Protein AF-A0A8J6Q2R4-F1 (afdb_monomer)

pLDDT: mean 83.33, std 14.35, range [36.91, 96.88]

Sequence (183 aa):
MDKKHTEKNSAPSVNLRLSQELKDTIQTEAAKKNLTVSKYLRELLENIYSGDYCKKEVVGEKVETFLFSQDFMQLIVWMYAKKADKKKTESKDELNRYISTLKKVEGYMPDNLVREFDKILQDIIKVRNDENKYLPPSYTFIDAYSEKEKFNFDLLQDFLLNDDALSRYVFLKTYKPKLSTLK

Foldseek 3Di:
DDDPDDPPPPDDDDDDDDDPVVVVVLVVVCVVVVHDSVVSVVVVVVCVVVVLVVLLVVLLVVLVCLCPPPLNVVLVVVVVVCLVPFFDPDDLVNLVSNLVSLVCCVSHDDPVLNLLSVLVNVQSVVLSPDPDPPDGDGGCLPPPPDPSSHRDPVVVCCCVVDPVNSSVVSVCVSPVVPPVPPD

Secondary structure (DSSP, 8-state):
----------PPP------HHHHHHHHHHHHHTT--HHHHHHHHHHHHHTTHHHHHHHHHHHHHHHHTSHHHHHHHHHHHHHHH--B----HHHHHHHHHHHHHGGGTS-HHHHHHHHHHHHHHHHHHH---SSS--B--TTT-SSTTTS--HHHHHHHHS-HHHHHHHHHHHHHGGGSSS--

Nearest PDB structures (foldseek):
  8xvl-assembly1_R  TM=4.710E-01  e=3.454E+00  Acetivibrio thermocellus ATCC 27405
  8iyj-assembly1_A5  TM=1.669E-01  e=2.647E+00  Mus musculus
  5iiq-assembly1_A  TM=2.253E-01  e=5.576E+00  Saccharomyces cerevisiae

Mean predicted aligned error: 11.73 Å

Radius of gyration: 25.03 Å; Cα contacts (8 Å, |Δi|>4): 109; chains: 1; bounding box: 68×39×74 Å

InterPro domains:
  IPR010985 Ribbon-helix-helix [SSF47598] (10-52)

Structure (mmCIF, N/CA/C/O backbone):
data_AF-A0A8J6Q2R4-F1
#
_entry.id   AF-A0A8J6Q2R4-F1
#
loop_
_atom_site.group_PDB
_atom_site.id
_atom_site.type_symbol
_atom_site.label_atom_id
_atom_site.label_alt_id
_atom_site.label_comp_id
_atom_site.la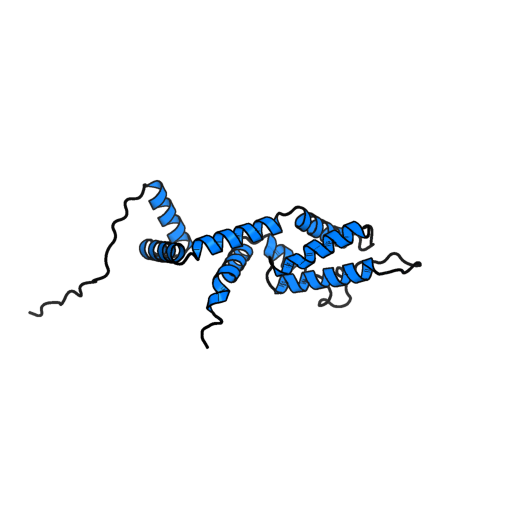bel_asym_id
_atom_site.label_entity_id
_atom_site.label_seq_id
_atom_site.pdbx_PDB_ins_code
_atom_site.Cartn_x
_atom_site.Cartn_y
_atom_site.Cartn_z
_atom_site.occupancy
_atom_site.B_iso_or_equiv
_atom_site.auth_seq_id
_atom_site.auth_comp_id
_atom_site.auth_asym_id
_atom_site.auth_atom_id
_atom_site.pdbx_PDB_model_num
ATOM 1 N N . MET A 1 1 ? -42.405 -27.988 49.320 1.00 37.47 1 MET A N 1
ATOM 2 C CA . MET A 1 1 ? -42.451 -26.678 48.635 1.00 37.47 1 MET A CA 1
ATOM 3 C C . MET A 1 1 ? -41.035 -26.139 48.612 1.00 37.47 1 MET A C 1
ATOM 5 O O . MET A 1 1 ? -40.601 -25.540 49.589 1.00 37.47 1 MET A O 1
ATOM 9 N N . ASP A 1 2 ? -40.297 -26.442 47.547 1.00 39.56 2 ASP A N 1
ATOM 10 C CA . ASP A 1 2 ? -38.896 -26.046 47.421 1.00 39.56 2 ASP A CA 1
ATOM 11 C C . ASP A 1 2 ? -38.793 -24.566 47.064 1.00 39.56 2 ASP A C 1
ATOM 13 O O . ASP A 1 2 ? -39.321 -24.098 46.051 1.00 39.56 2 ASP A O 1
ATOM 17 N N . LYS A 1 3 ? -38.120 -23.812 47.935 1.00 45.38 3 LYS A N 1
ATOM 18 C CA . LYS A 1 3 ? -37.753 -22.422 47.681 1.00 45.38 3 LYS A CA 1
ATOM 19 C C . LYS A 1 3 ? -36.702 -22.417 46.573 1.00 45.38 3 LYS A C 1
ATOM 21 O O . LYS A 1 3 ? -35.549 -22.764 46.812 1.00 45.38 3 LYS A O 1
ATOM 26 N N . LYS A 1 4 ? -37.102 -22.010 45.364 1.00 48.44 4 LYS A N 1
ATOM 27 C CA . LYS A 1 4 ? -36.175 -21.642 44.285 1.00 48.44 4 LYS A CA 1
ATOM 28 C C . LYS A 1 4 ? -35.186 -20.608 44.828 1.00 48.44 4 LYS A C 1
ATOM 30 O O . LYS A 1 4 ? -35.570 -19.476 45.119 1.00 48.44 4 LYS A O 1
ATOM 35 N N . HIS A 1 5 ? -33.926 -21.004 44.969 1.00 43.94 5 HIS A N 1
ATOM 36 C CA . HIS A 1 5 ? -32.822 -20.076 45.150 1.00 43.94 5 HIS A CA 1
ATOM 37 C C . HIS A 1 5 ? -32.676 -19.263 43.863 1.00 43.94 5 HIS A C 1
ATOM 39 O O . HIS A 1 5 ? -32.216 -19.765 42.842 1.00 43.94 5 HIS A O 1
ATOM 45 N N . THR A 1 6 ? -33.114 -18.009 43.896 1.00 49.22 6 THR A N 1
ATOM 46 C CA . THR A 1 6 ? -32.811 -17.038 42.848 1.00 49.22 6 THR A CA 1
ATOM 47 C C . THR A 1 6 ? -31.341 -16.660 43.002 1.00 49.22 6 THR A C 1
ATOM 49 O O . THR A 1 6 ? -30.976 -15.974 43.960 1.00 49.22 6 THR A O 1
ATOM 52 N N . GLU A 1 7 ? -30.484 -17.149 42.108 1.00 47.75 7 GLU A N 1
ATOM 53 C CA . GLU A 1 7 ? -29.089 -16.719 42.032 1.00 47.75 7 GLU A CA 1
ATOM 54 C C . GLU A 1 7 ? -29.048 -15.194 41.877 1.00 47.75 7 GLU A C 1
ATOM 56 O O . GLU A 1 7 ? -29.530 -14.620 40.897 1.00 47.75 7 GLU A O 1
ATOM 61 N N . LYS A 1 8 ? -28.513 -14.509 42.891 1.00 48.53 8 LYS A N 1
ATOM 62 C CA . LYS A 1 8 ? -28.231 -13.079 42.810 1.00 48.53 8 LYS A CA 1
ATOM 63 C C . LYS A 1 8 ? -27.096 -12.902 41.806 1.00 48.53 8 LYS A C 1
ATOM 65 O O . LYS A 1 8 ? -25.941 -13.120 42.152 1.00 48.53 8 LYS A O 1
ATOM 70 N N . ASN A 1 9 ? -27.421 -12.467 40.590 1.00 54.38 9 ASN A N 1
ATOM 71 C CA . ASN A 1 9 ? -26.454 -11.853 39.683 1.00 54.38 9 ASN A CA 1
ATOM 72 C C . ASN A 1 9 ? -25.835 -10.640 40.405 1.00 54.38 9 ASN A C 1
ATOM 74 O O . ASN A 1 9 ? -26.401 -9.551 40.394 1.00 54.38 9 ASN A O 1
ATOM 78 N N . SER A 1 10 ? -24.707 -10.837 41.097 1.00 59.69 10 SER A N 1
ATOM 79 C CA . SER A 1 10 ? -24.054 -9.822 41.938 1.00 59.69 10 SER A CA 1
ATOM 80 C C . SER A 1 10 ? -23.130 -8.891 41.144 1.00 59.69 10 SER A C 1
ATOM 82 O O . SER A 1 10 ? -22.229 -8.273 41.714 1.00 59.69 10 SER A O 1
ATOM 84 N N . ALA A 1 11 ? -23.308 -8.815 39.825 1.00 65.94 11 ALA A N 1
ATOM 85 C CA . ALA A 1 11 ? -22.540 -7.904 38.996 1.00 65.94 11 ALA A CA 1
ATOM 86 C C . ALA A 1 11 ? -23.009 -6.460 39.266 1.00 65.94 11 ALA A C 1
ATOM 88 O O . ALA A 1 11 ? -24.214 -6.197 39.203 1.00 65.94 11 ALA A O 1
ATOM 89 N N . PRO A 1 12 ? -22.097 -5.517 39.561 1.00 75.69 12 PRO A N 1
ATOM 90 C CA . PRO A 1 12 ? -22.465 -4.123 39.766 1.00 75.69 12 PRO A CA 1
ATOM 91 C C . PRO A 1 12 ? -23.089 -3.553 38.486 1.00 75.69 12 PRO A C 1
ATOM 93 O O . PRO A 1 12 ? -22.495 -3.596 37.408 1.00 75.69 12 PRO A O 1
ATOM 96 N N . SER A 1 13 ? -24.311 -3.033 38.599 1.00 78.00 13 SER A N 1
ATOM 97 C CA . SER A 1 13 ? -25.021 -2.385 37.495 1.00 78.00 13 SER A CA 1
ATOM 98 C C . SER A 1 13 ? -24.742 -0.886 37.488 1.00 78.00 13 SER A C 1
ATOM 100 O O . SER A 1 13 ? -24.902 -0.226 38.516 1.00 78.00 13 SER A O 1
ATOM 102 N N . VAL A 1 14 ? -24.403 -0.334 36.324 1.00 78.31 14 VAL A N 1
ATOM 103 C CA . VAL A 1 14 ? -24.208 1.109 36.131 1.00 78.31 14 VAL A CA 1
ATOM 104 C C . VAL A 1 14 ? -25.344 1.656 35.273 1.00 78.31 14 VAL A C 1
ATOM 106 O O . VAL A 1 14 ? -25.579 1.169 34.169 1.00 78.31 14 VAL A O 1
ATOM 109 N N . ASN A 1 15 ? -26.035 2.685 35.767 1.00 85.00 15 ASN A N 1
ATOM 110 C CA . ASN A 1 15 ? -27.037 3.418 34.996 1.00 85.00 15 ASN A CA 1
ATOM 111 C C . ASN A 1 15 ? -26.384 4.614 34.297 1.00 85.00 15 ASN A C 1
ATOM 113 O O . ASN A 1 15 ? -25.973 5.571 34.951 1.00 85.00 15 ASN A O 1
ATOM 117 N N . LEU A 1 16 ? -26.318 4.569 32.966 1.00 81.62 16 LEU A N 1
ATOM 118 C CA . LEU A 1 16 ? -25.763 5.641 32.141 1.00 81.62 16 LEU A CA 1
ATO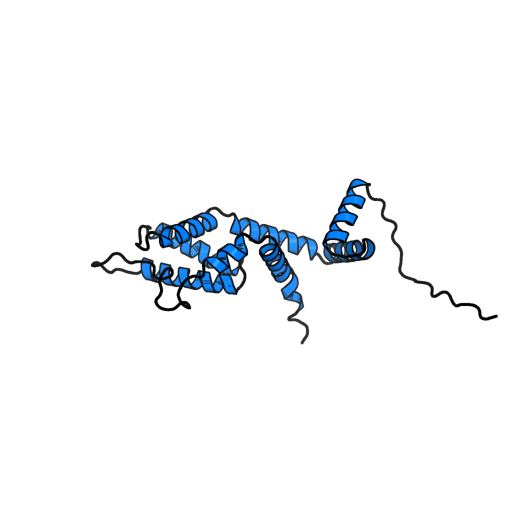M 119 C C . LEU A 1 16 ? -26.884 6.529 31.594 1.00 81.62 16 LEU A C 1
ATOM 121 O O . LEU A 1 16 ? -27.815 6.051 30.943 1.00 81.62 16 LEU A O 1
ATOM 125 N N . ARG A 1 17 ? -26.785 7.839 31.833 1.00 89.94 17 ARG A N 1
ATOM 126 C CA . ARG A 1 17 ? -27.649 8.837 31.192 1.00 89.94 17 ARG A CA 1
ATOM 127 C C . ARG A 1 17 ? -26.976 9.309 29.909 1.00 89.94 17 ARG A C 1
ATOM 129 O O . ARG A 1 17 ? -25.942 9.961 29.967 1.00 89.94 17 ARG A O 1
ATOM 136 N N . LEU A 1 18 ? -27.569 8.961 28.774 1.00 89.38 18 LEU A N 1
ATOM 137 C CA . LEU A 1 18 ? -27.076 9.282 27.434 1.00 89.38 18 LEU A CA 1
ATOM 138 C C . LEU A 1 18 ? -28.168 10.031 26.664 1.00 89.38 18 LEU A C 1
ATOM 140 O O . LEU A 1 18 ? -29.358 9.786 26.905 1.00 89.38 18 LEU A O 1
ATOM 144 N N . SER A 1 19 ? -27.773 10.911 25.740 1.00 93.75 19 SER A N 1
ATOM 145 C CA . SER A 1 19 ? -28.702 11.517 24.779 1.00 93.75 19 SER A CA 1
ATOM 146 C C . SER A 1 19 ? -29.357 10.437 23.912 1.00 93.75 19 SER A C 1
ATOM 148 O O . SER A 1 19 ? -28.824 9.332 23.774 1.00 93.75 19 SER A O 1
ATOM 150 N N . GLN A 1 20 ? -30.526 10.735 23.339 1.00 90.00 20 GLN A N 1
ATOM 151 C CA . GLN A 1 20 ? -31.218 9.774 22.476 1.00 90.00 20 GLN A CA 1
ATOM 152 C C . GLN A 1 20 ? -30.380 9.436 21.236 1.00 90.00 20 GLN A C 1
ATOM 154 O O . GLN A 1 20 ? -30.152 8.265 20.961 1.00 90.00 20 GLN A O 1
ATOM 159 N N . GLU A 1 21 ? -29.799 10.453 20.599 1.00 92.75 21 GLU A N 1
ATOM 160 C CA . GLU A 1 21 ? -28.889 10.309 19.457 1.00 92.75 21 GLU A CA 1
ATOM 161 C C . GLU A 1 21 ? -27.724 9.344 19.740 1.00 92.75 21 GLU A C 1
ATOM 163 O O . GLU A 1 21 ? -27.402 8.469 18.932 1.00 92.75 21 GLU A O 1
ATOM 168 N N . LEU A 1 22 ? -27.121 9.441 20.929 1.00 86.31 22 LEU A N 1
ATOM 169 C CA . LEU A 1 22 ? -26.024 8.557 21.310 1.00 86.31 22 LEU A CA 1
ATOM 170 C C . LEU A 1 22 ? -26.504 7.118 21.553 1.00 86.31 22 LEU A C 1
ATOM 172 O O . LEU A 1 22 ? -25.796 6.173 21.208 1.00 86.31 22 LEU A O 1
ATOM 176 N N . LYS A 1 23 ? -27.706 6.923 22.112 1.00 90.81 23 LYS A N 1
ATOM 177 C CA . LYS A 1 23 ? -28.295 5.580 22.268 1.00 90.81 23 LYS A CA 1
ATOM 178 C C . LYS A 1 23 ? -28.553 4.924 20.916 1.00 90.81 23 LYS A C 1
ATOM 180 O O . LYS A 1 23 ? -28.219 3.750 20.754 1.00 90.81 23 LYS A O 1
ATOM 185 N N . ASP A 1 24 ? -29.090 5.685 19.970 1.00 91.62 24 ASP A N 1
ATOM 186 C CA . ASP A 1 24 ? -29.409 5.205 18.624 1.00 91.62 24 ASP A CA 1
ATOM 187 C C . ASP A 1 24 ? -28.122 4.828 17.871 1.00 91.62 24 ASP A C 1
ATOM 189 O O . ASP A 1 24 ? -28.033 3.768 17.243 1.00 91.62 24 ASP A O 1
ATOM 193 N N . THR A 1 25 ? -27.072 5.640 18.029 1.00 90.31 25 THR A N 1
ATOM 194 C CA . THR A 1 25 ? -25.735 5.357 17.487 1.00 90.31 25 THR A CA 1
ATOM 195 C C . THR A 1 25 ? -25.154 4.069 18.076 1.00 90.31 25 THR A C 1
ATOM 197 O O . THR A 1 25 ? -24.724 3.184 17.338 1.00 90.31 25 THR A O 1
ATOM 200 N N . ILE A 1 26 ? -25.188 3.911 19.405 1.00 91.12 26 ILE A N 1
ATOM 201 C CA . ILE A 1 26 ? -24.688 2.707 20.086 1.00 91.12 26 ILE A CA 1
ATOM 202 C C . ILE A 1 26 ? -25.458 1.458 19.642 1.00 91.12 26 ILE A C 1
ATOM 204 O O . ILE A 1 26 ? -24.846 0.414 19.420 1.00 91.12 26 ILE A O 1
ATOM 208 N N . GLN A 1 27 ? -26.784 1.542 19.506 1.00 89.75 27 GLN A N 1
ATOM 209 C CA . GLN A 1 27 ? -27.594 0.427 19.012 1.00 89.75 27 GLN A CA 1
ATOM 210 C C . GLN A 1 27 ? -27.215 0.043 17.584 1.00 89.75 27 GLN A C 1
ATOM 212 O O . GLN A 1 27 ? -27.048 -1.143 17.299 1.00 89.75 27 GLN A O 1
ATOM 217 N N . THR A 1 28 ? -27.032 1.035 16.715 1.00 89.88 28 THR A N 1
ATOM 218 C CA . THR A 1 28 ? -26.638 0.823 15.319 1.00 89.88 28 THR A CA 1
ATOM 219 C C . THR A 1 28 ? -25.275 0.137 15.226 1.00 89.88 28 THR A C 1
ATOM 221 O O . THR A 1 28 ? -25.129 -0.867 14.529 1.00 89.88 28 THR A O 1
A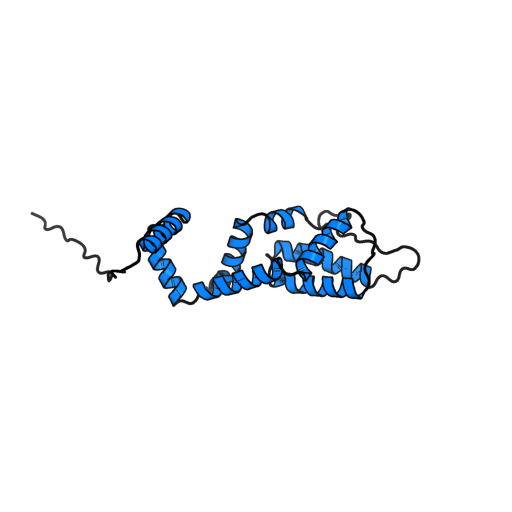TOM 224 N N . GLU A 1 29 ? -24.281 0.618 15.971 1.00 86.25 29 GLU A N 1
ATOM 225 C CA . GLU A 1 29 ? -22.933 0.038 15.981 1.00 86.25 29 GLU A CA 1
ATOM 226 C C . GLU A 1 29 ? -22.885 -1.357 16.622 1.00 86.25 29 GLU A C 1
ATOM 228 O O . GLU A 1 29 ? -22.189 -2.249 16.129 1.00 86.25 29 GLU A O 1
ATOM 233 N N . ALA A 1 30 ? -23.661 -1.591 17.684 1.00 88.19 30 ALA A N 1
ATOM 234 C CA . ALA A 1 30 ? -23.791 -2.916 18.284 1.00 88.19 30 ALA A CA 1
ATOM 235 C C . ALA A 1 30 ? -24.419 -3.918 17.298 1.00 88.19 30 ALA A C 1
ATOM 237 O O . ALA A 1 30 ? -23.925 -5.041 17.168 1.00 88.19 30 ALA A O 1
ATOM 238 N N . ALA A 1 31 ? -25.448 -3.496 16.554 1.00 86.56 31 ALA A N 1
ATOM 239 C CA . ALA A 1 31 ? -26.098 -4.314 15.534 1.00 86.56 31 ALA A CA 1
ATOM 240 C C . ALA A 1 31 ? -25.148 -4.658 14.377 1.00 86.56 31 ALA A C 1
ATOM 242 O O . ALA A 1 31 ? -25.045 -5.828 14.016 1.00 86.56 31 ALA A O 1
ATOM 243 N N . LYS A 1 32 ? -24.378 -3.686 13.859 1.00 85.06 32 LYS A N 1
ATOM 244 C CA . LYS A 1 32 ? -23.353 -3.924 12.819 1.00 85.06 32 LYS A CA 1
ATOM 245 C C . LYS A 1 32 ? -22.345 -5.005 13.220 1.00 85.06 32 LYS A C 1
ATOM 247 O O . LYS A 1 32 ? -21.868 -5.752 12.372 1.00 85.06 32 LYS A O 1
ATOM 252 N N . LYS A 1 33 ? -22.025 -5.097 14.514 1.00 80.75 33 LYS A N 1
ATOM 253 C CA . LYS A 1 33 ? -21.073 -6.071 15.069 1.00 80.75 33 LYS A CA 1
ATOM 254 C C . LYS A 1 33 ? -21.720 -7.377 15.541 1.00 80.75 33 LYS A C 1
ATOM 256 O O . LYS A 1 33 ? -21.006 -8.238 16.047 1.00 80.75 33 LYS A O 1
ATOM 261 N N . ASN A 1 34 ? -23.038 -7.541 15.390 1.00 87.00 34 ASN A N 1
ATOM 262 C CA . ASN A 1 34 ? -23.802 -8.667 15.941 1.00 87.00 34 ASN A CA 1
ATOM 263 C C . ASN A 1 34 ? -23.598 -8.850 17.461 1.00 87.00 34 ASN A C 1
ATOM 265 O O . ASN A 1 34 ? -23.458 -9.967 17.962 1.00 87.00 34 ASN A O 1
ATOM 269 N N . LEU A 1 35 ? -23.562 -7.744 18.211 1.00 87.81 35 LEU A N 1
ATOM 270 C CA . LEU A 1 35 ? -23.384 -7.726 19.665 1.00 87.81 35 LEU A CA 1
ATOM 271 C C . LEU A 1 35 ? -24.623 -7.167 20.370 1.00 87.81 35 LEU A C 1
ATOM 273 O O . LEU A 1 35 ? -25.348 -6.330 19.838 1.00 87.81 35 LEU A O 1
ATOM 277 N N . THR A 1 36 ? -24.840 -7.579 21.623 1.00 90.88 36 THR A N 1
ATOM 278 C CA . THR A 1 36 ? -25.803 -6.885 22.489 1.00 90.88 36 THR A CA 1
ATOM 279 C C . THR A 1 36 ? -25.244 -5.523 22.894 1.00 90.88 36 THR A C 1
ATOM 281 O O . THR A 1 36 ? -24.035 -5.373 23.080 1.00 90.88 36 THR A O 1
ATOM 284 N N . VAL A 1 37 ? -26.120 -4.537 23.105 1.00 88.94 37 VAL A N 1
ATOM 285 C CA . VAL A 1 37 ? -25.722 -3.184 23.541 1.00 88.94 37 VAL A CA 1
ATOM 286 C C . VAL A 1 37 ? -24.865 -3.227 24.809 1.00 88.94 37 VAL A C 1
ATOM 288 O O . VAL A 1 37 ? -23.846 -2.547 24.891 1.00 88.94 37 VAL A O 1
ATOM 291 N N . SER A 1 38 ? -25.227 -4.066 25.785 1.00 86.81 38 SER A N 1
ATOM 292 C CA . SER A 1 38 ? -24.452 -4.218 27.022 1.00 86.81 38 SER A CA 1
ATOM 293 C C . SER A 1 38 ? -23.063 -4.804 26.783 1.00 86.81 38 SER A C 1
ATOM 295 O O . SER A 1 38 ? -22.117 -4.375 27.436 1.00 86.81 38 SER A O 1
ATOM 297 N N . LYS A 1 39 ? -22.924 -5.773 25.867 1.00 86.50 39 LYS A N 1
ATOM 298 C CA . LYS A 1 39 ? -21.621 -6.349 25.513 1.00 86.50 39 LYS A CA 1
ATOM 299 C C . LYS A 1 39 ? -20.761 -5.323 24.776 1.00 86.50 39 LYS A C 1
ATOM 301 O O . LYS A 1 39 ? -19.627 -5.102 25.180 1.00 86.50 39 LYS A O 1
ATOM 306 N N . TYR A 1 40 ? -21.336 -4.636 23.790 1.00 88.56 40 TYR A N 1
ATOM 307 C CA . TYR A 1 40 ? -20.671 -3.562 23.055 1.00 88.56 40 TYR A CA 1
ATOM 308 C C . TYR A 1 40 ? -20.162 -2.449 23.982 1.00 88.56 40 TYR A C 1
ATOM 310 O O . TYR A 1 40 ? -19.003 -2.061 23.896 1.00 88.56 40 TYR A O 1
ATOM 318 N N . LEU A 1 41 ? -21.001 -1.964 24.906 1.00 89.00 41 LEU A N 1
ATOM 319 C CA . LEU A 1 41 ? -20.611 -0.930 25.870 1.00 89.00 41 LEU A CA 1
ATOM 320 C C . LEU A 1 41 ? -19.495 -1.395 26.803 1.00 89.00 41 LEU A C 1
ATOM 322 O O . LEU A 1 41 ? -18.592 -0.620 27.099 1.00 89.00 41 LEU A O 1
ATOM 326 N N . ARG A 1 42 ? -19.552 -2.646 27.269 1.00 87.94 42 ARG A N 1
ATOM 327 C CA . ARG A 1 42 ? -18.526 -3.197 28.156 1.00 87.94 42 ARG A CA 1
ATOM 328 C C . ARG A 1 42 ? -17.181 -3.291 27.434 1.00 87.94 42 ARG A C 1
ATOM 330 O O . ARG A 1 42 ? -16.203 -2.758 27.938 1.00 87.94 42 ARG A O 1
ATOM 337 N N . GLU A 1 43 ? -17.169 -3.835 26.218 1.00 86.38 43 GLU A N 1
ATOM 338 C CA . GLU A 1 43 ? -15.970 -3.890 25.372 1.00 86.38 43 GLU A CA 1
ATOM 339 C C . GLU A 1 43 ? -15.442 -2.488 25.030 1.00 86.38 43 GLU A C 1
ATOM 341 O O . GLU A 1 43 ? -14.237 -2.252 25.050 1.00 86.38 43 GLU A O 1
ATOM 346 N N . LEU A 1 44 ? -16.322 -1.527 24.732 1.00 85.31 44 LEU A N 1
ATOM 347 C CA . LEU A 1 44 ? -15.933 -0.146 24.444 1.00 85.31 44 LEU A CA 1
ATOM 348 C C . LEU A 1 44 ? -15.257 0.512 25.656 1.00 85.31 44 LEU A C 1
ATOM 350 O O . LEU A 1 44 ? -14.187 1.100 25.518 1.00 85.31 44 LEU A O 1
ATOM 354 N N . LEU A 1 45 ? -15.851 0.381 26.845 1.00 86.69 45 LEU A N 1
ATOM 355 C CA . LEU A 1 45 ? -15.297 0.925 28.086 1.00 86.69 45 LEU A CA 1
ATOM 356 C C . LEU A 1 45 ? -13.981 0.241 28.473 1.00 86.69 45 LEU A C 1
ATOM 358 O O . LEU A 1 45 ? -13.044 0.922 28.883 1.00 86.69 45 LEU A O 1
ATOM 362 N N . GLU A 1 46 ? -13.878 -1.076 28.294 1.00 84.50 46 GLU A N 1
ATOM 363 C CA . GLU A 1 46 ? -12.636 -1.832 28.494 1.00 84.50 46 GLU A CA 1
ATOM 364 C C . GLU A 1 46 ? -11.533 -1.370 27.528 1.00 84.50 46 GLU A C 1
ATOM 366 O O . GLU A 1 46 ? -10.389 -1.171 27.942 1.00 84.50 46 GLU A O 1
ATOM 371 N N . ASN A 1 47 ? -11.866 -1.125 26.258 1.00 77.94 47 ASN A N 1
ATOM 372 C CA . ASN A 1 47 ? -10.929 -0.611 25.255 1.00 77.94 47 ASN A CA 1
ATOM 373 C C . ASN A 1 47 ? -10.466 0.822 25.556 1.00 77.94 47 ASN A C 1
ATOM 375 O O . ASN A 1 47 ? -9.296 1.143 25.343 1.00 77.94 47 ASN A O 1
ATOM 379 N N . ILE A 1 48 ? -11.357 1.684 26.055 1.00 81.38 48 ILE A N 1
ATOM 380 C CA . ILE A 1 48 ? -10.994 3.042 26.483 1.00 81.38 48 ILE A CA 1
ATOM 381 C C . ILE A 1 48 ? -10.079 2.976 27.706 1.00 81.38 48 ILE A C 1
ATOM 383 O O . ILE A 1 48 ? -9.009 3.580 27.707 1.00 81.38 48 ILE A O 1
ATOM 387 N N . TYR A 1 49 ? -10.464 2.210 28.729 1.00 80.75 49 TYR A N 1
ATOM 388 C CA . TYR A 1 49 ? -9.707 2.113 29.975 1.00 80.75 49 TYR A CA 1
ATOM 389 C C . TYR A 1 49 ? -8.316 1.496 29.775 1.00 80.75 49 TYR A C 1
ATOM 391 O O . TYR A 1 49 ? -7.335 1.968 30.343 1.00 80.75 49 TYR A O 1
ATOM 399 N N . SER A 1 50 ? -8.205 0.472 28.926 1.00 77.75 50 SER A N 1
ATOM 400 C CA . SER A 1 50 ? -6.919 -0.146 28.571 1.00 77.75 50 SER A CA 1
ATOM 401 C C . SER A 1 50 ? -6.035 0.728 27.666 1.00 77.75 50 SER A C 1
ATOM 403 O O . SER A 1 50 ? -4.880 0.378 27.408 1.00 77.75 50 SER A O 1
ATOM 405 N N . GLY A 1 51 ? -6.558 1.856 27.167 1.00 73.31 51 GLY A N 1
ATOM 406 C CA . GLY A 1 51 ? -5.889 2.733 26.204 1.00 73.31 51 GLY A CA 1
ATOM 407 C C . GLY A 1 51 ? -5.775 2.138 24.796 1.00 73.31 51 GLY A C 1
ATOM 408 O O . GLY A 1 51 ? -5.161 2.746 23.918 1.00 73.31 51 GLY A O 1
ATOM 409 N N . ASP A 1 52 ? -6.351 0.958 24.559 1.00 71.19 52 ASP A N 1
ATOM 410 C CA . ASP A 1 52 ? -6.311 0.281 23.264 1.00 71.19 52 ASP A CA 1
ATOM 411 C C . ASP A 1 52 ? -7.167 1.010 22.215 1.00 71.19 52 ASP A C 1
ATOM 413 O O . ASP A 1 52 ? -6.829 0.989 21.031 1.00 71.19 52 ASP A O 1
ATOM 417 N N . TYR A 1 53 ? -8.213 1.725 22.644 1.00 67.69 53 TYR A N 1
ATOM 418 C CA . TYR A 1 53 ? -9.021 2.582 21.773 1.00 67.69 53 TYR A CA 1
ATOM 419 C C . TYR A 1 53 ? -8.178 3.699 21.129 1.00 67.69 53 TYR A C 1
ATOM 421 O O . TYR A 1 53 ? -8.085 3.768 19.904 1.00 67.69 53 TYR A O 1
ATOM 429 N N . CYS A 1 54 ? -7.461 4.494 21.935 1.00 70.81 54 CYS A N 1
ATOM 430 C CA . CYS A 1 54 ? -6.586 5.556 21.422 1.00 70.81 54 CYS A CA 1
ATOM 431 C C . CYS A 1 54 ? -5.459 5.003 20.541 1.00 70.81 54 CYS A C 1
ATOM 433 O O . CYS A 1 54 ? -5.098 5.607 19.536 1.00 70.81 54 CYS A O 1
ATOM 435 N N . LYS A 1 55 ? -4.897 3.833 20.877 1.00 73.06 55 LYS A N 1
ATOM 436 C CA . LYS A 1 55 ? -3.872 3.194 20.034 1.00 73.06 55 LYS A CA 1
ATOM 437 C C . LYS A 1 55 ? -4.424 2.805 18.667 1.00 73.06 55 LYS A C 1
ATOM 439 O O . LYS A 1 55 ? -3.711 2.944 17.679 1.00 73.06 55 LYS A O 1
ATOM 444 N N . LYS A 1 56 ? -5.664 2.313 18.603 1.00 73.12 56 LYS A N 1
ATOM 445 C CA . LYS A 1 56 ? -6.316 1.967 17.337 1.00 73.12 56 LYS A CA 1
ATOM 446 C C . LYS A 1 56 ? -6.501 3.197 16.457 1.00 73.12 56 LYS A C 1
ATOM 448 O O . LYS A 1 56 ? -6.156 3.136 15.282 1.00 73.12 56 LYS A O 1
ATOM 453 N N . GLU A 1 57 ? -6.993 4.294 17.028 1.00 74.75 57 GLU A N 1
ATOM 454 C CA . GLU A 1 57 ? -7.182 5.554 16.301 1.00 74.75 57 GLU A CA 1
ATOM 455 C C . GLU A 1 57 ? -5.850 6.116 15.797 1.00 74.75 57 GLU A C 1
ATOM 457 O O . GLU A 1 57 ? -5.719 6.371 14.606 1.00 74.75 57 GLU A O 1
ATOM 462 N N . VAL A 1 58 ? -4.818 6.177 16.646 1.00 81.50 58 VAL A N 1
ATOM 463 C CA . VAL A 1 58 ? -3.489 6.677 16.245 1.00 81.50 58 VAL A CA 1
ATOM 464 C C . VAL A 1 58 ? -2.838 5.797 15.172 1.00 81.50 58 VAL A C 1
ATOM 466 O O . VAL A 1 58 ? -2.164 6.299 14.274 1.00 81.50 58 VAL A O 1
ATOM 469 N N . VAL A 1 59 ? -2.982 4.469 15.254 1.00 82.56 59 VAL A N 1
ATOM 470 C CA . VAL A 1 59 ? -2.452 3.559 14.223 1.00 82.56 59 VAL A CA 1
ATOM 471 C C . VAL A 1 59 ? -3.228 3.714 12.918 1.00 82.56 59 VAL A C 1
ATOM 473 O O . VAL A 1 59 ? -2.600 3.764 11.863 1.00 82.56 59 VAL A O 1
ATOM 476 N N . GLY A 1 60 ? -4.557 3.815 12.991 1.00 83.75 60 GLY A N 1
ATOM 477 C CA . GLY A 1 60 ? -5.416 4.059 11.834 1.00 83.75 60 GLY A CA 1
ATOM 478 C C . GLY A 1 60 ? -5.046 5.357 11.126 1.00 83.75 60 GLY A C 1
ATOM 479 O O . GLY A 1 60 ? -4.706 5.321 9.949 1.00 83.75 60 GLY A O 1
ATOM 480 N N . GLU A 1 61 ? -4.976 6.460 11.870 1.00 85.94 61 GLU A N 1
ATOM 481 C CA . GLU A 1 61 ? -4.609 7.783 11.358 1.00 85.94 61 GLU A CA 1
ATOM 482 C C . GLU A 1 61 ? -3.229 7.776 10.688 1.00 85.94 61 GLU A C 1
ATOM 484 O O . GLU A 1 61 ? -3.052 8.337 9.609 1.00 85.94 61 GLU A O 1
ATOM 489 N N . LYS A 1 62 ? -2.236 7.102 11.280 1.00 89.06 62 LYS A N 1
ATOM 490 C CA . LYS A 1 62 ? -0.892 6.989 10.691 1.00 89.06 62 LYS A CA 1
ATOM 491 C C . LYS A 1 62 ? -0.880 6.206 9.379 1.00 89.06 62 LYS A C 1
ATOM 493 O O . LYS A 1 62 ? -0.175 6.597 8.451 1.00 89.06 62 LYS A O 1
ATOM 498 N N . VAL A 1 63 ? -1.618 5.095 9.314 1.00 89.69 63 VAL A N 1
ATOM 499 C CA . VAL A 1 63 ? -1.756 4.295 8.086 1.00 89.69 63 VAL A CA 1
ATOM 500 C C . VAL A 1 63 ? -2.467 5.113 7.015 1.00 89.69 63 VAL A C 1
ATOM 502 O O . VAL A 1 63 ? -1.958 5.224 5.905 1.00 89.69 63 VAL A O 1
ATOM 505 N N . GLU A 1 64 ? -3.581 5.746 7.366 1.00 88.94 64 GLU A N 1
ATOM 506 C CA . GLU A 1 64 ? -4.360 6.601 6.474 1.00 88.94 64 GLU A CA 1
ATOM 507 C C . GLU A 1 64 ? -3.518 7.763 5.928 1.00 88.94 64 GLU A C 1
ATOM 509 O O . GLU A 1 64 ? -3.393 7.933 4.717 1.00 88.94 64 GLU A O 1
ATOM 514 N N . THR A 1 65 ? -2.825 8.486 6.809 1.00 92.12 65 THR A N 1
ATOM 515 C CA . THR A 1 65 ? -1.931 9.594 6.439 1.00 92.12 65 THR A CA 1
ATOM 516 C C . THR A 1 65 ? -0.855 9.153 5.449 1.00 92.12 65 THR A C 1
ATOM 518 O O . THR A 1 65 ? -0.522 9.895 4.526 1.00 92.12 65 THR A O 1
ATOM 521 N N . PHE A 1 66 ? -0.294 7.951 5.612 1.00 94.31 66 PHE A N 1
ATOM 522 C CA . PHE A 1 66 ? 0.682 7.422 4.664 1.00 94.31 66 PHE A CA 1
ATOM 523 C C . PHE A 1 66 ? 0.042 7.070 3.315 1.00 94.31 66 PHE A C 1
ATOM 525 O O . PHE A 1 66 ? 0.554 7.494 2.278 1.00 94.31 66 PHE A O 1
ATOM 532 N N . LEU A 1 67 ? -1.071 6.329 3.316 1.00 91.50 67 LEU A N 1
ATOM 533 C CA . LEU A 1 67 ? -1.749 5.877 2.094 1.00 91.50 67 LEU A CA 1
ATOM 534 C C . LEU A 1 67 ? -2.273 7.042 1.248 1.00 91.50 67 LEU A C 1
ATOM 536 O O . LEU A 1 67 ? -2.228 6.978 0.024 1.00 91.50 67 LEU A O 1
ATOM 540 N N . PHE A 1 68 ? -2.707 8.125 1.887 1.00 91.38 68 PHE A N 1
ATOM 541 C CA . PHE A 1 68 ? -3.160 9.337 1.204 1.00 91.38 68 PHE A CA 1
ATOM 542 C C . PHE A 1 68 ? -2.066 10.398 1.055 1.00 91.38 68 PHE A C 1
ATOM 544 O O . PHE A 1 68 ? -2.327 11.502 0.573 1.00 91.38 68 PHE A O 1
ATOM 551 N N . SER A 1 69 ? -0.823 10.083 1.429 1.00 95.50 69 SER A N 1
ATOM 552 C CA . SER A 1 69 ? 0.292 10.993 1.201 1.00 95.50 69 SER A CA 1
ATOM 553 C C . SER A 1 69 ? 0.537 11.182 -0.295 1.00 95.50 69 SER A C 1
ATOM 555 O O . SER A 1 69 ? 0.453 10.245 -1.095 1.00 95.50 69 SER A O 1
ATOM 557 N N . GLN A 1 70 ? 0.906 12.405 -0.674 1.00 95.94 70 GLN A N 1
ATOM 558 C CA . GLN A 1 70 ? 1.253 12.727 -2.054 1.00 95.94 70 GLN A CA 1
ATOM 559 C C . GLN A 1 70 ? 2.371 11.816 -2.581 1.00 95.94 70 GLN A C 1
ATOM 561 O O . GLN A 1 70 ? 2.284 11.336 -3.708 1.00 95.94 70 GLN A O 1
ATOM 566 N N . ASP A 1 71 ? 3.386 11.540 -1.761 1.00 95.38 71 ASP A N 1
ATOM 567 C CA . ASP A 1 71 ? 4.524 10.694 -2.129 1.00 95.38 71 ASP A CA 1
ATOM 568 C C . ASP A 1 71 ? 4.093 9.262 -2.480 1.00 95.38 71 ASP A C 1
ATOM 570 O O . ASP A 1 71 ? 4.579 8.686 -3.458 1.00 95.38 71 ASP A O 1
ATOM 574 N N . PHE A 1 72 ? 3.181 8.679 -1.695 1.00 96.25 72 PHE A N 1
ATOM 575 C CA . PHE A 1 72 ? 2.666 7.339 -1.960 1.00 96.25 72 PHE A CA 1
ATOM 576 C C . PHE A 1 72 ? 1.778 7.321 -3.204 1.00 96.25 72 PHE A C 1
ATOM 578 O O . PHE A 1 72 ? 1.973 6.486 -4.084 1.00 96.25 72 PHE A O 1
ATOM 585 N N . MET A 1 73 ? 0.871 8.287 -3.342 1.00 96.00 73 MET A N 1
ATOM 586 C CA . MET A 1 73 ? 0.009 8.388 -4.521 1.00 96.00 73 MET A CA 1
ATOM 587 C C . MET A 1 73 ? 0.816 8.576 -5.809 1.00 96.00 73 MET A C 1
ATOM 589 O O . MET A 1 73 ? 0.538 7.922 -6.813 1.00 96.00 73 MET A O 1
ATOM 593 N N . GLN A 1 74 ? 1.860 9.409 -5.779 1.00 96.50 74 GLN A N 1
ATOM 594 C CA . GLN A 1 74 ? 2.776 9.578 -6.907 1.00 96.50 74 GLN A CA 1
ATOM 595 C C . GLN A 1 74 ? 3.499 8.276 -7.260 1.00 96.50 74 GLN A C 1
ATOM 597 O O . GLN A 1 74 ? 3.604 7.956 -8.443 1.00 96.50 74 GLN A O 1
ATOM 602 N N . LEU A 1 75 ? 3.960 7.512 -6.262 1.00 96.88 75 LEU A N 1
ATOM 603 C CA . LEU A 1 75 ? 4.557 6.193 -6.481 1.00 96.88 75 LEU A CA 1
ATOM 604 C C . LEU A 1 75 ? 3.561 5.237 -7.155 1.00 96.88 75 LEU A C 1
ATOM 606 O O . LEU A 1 75 ? 3.916 4.596 -8.141 1.00 96.88 75 LEU A O 1
ATOM 610 N N . ILE A 1 76 ? 2.318 5.159 -6.671 1.00 96.25 76 ILE A N 1
ATOM 611 C CA . ILE A 1 76 ? 1.303 4.274 -7.259 1.00 96.25 76 ILE A CA 1
ATOM 612 C C . ILE A 1 76 ? 1.001 4.673 -8.704 1.00 96.25 76 ILE A C 1
ATOM 614 O O . ILE A 1 76 ? 1.051 3.826 -9.596 1.00 96.25 76 ILE A O 1
ATOM 618 N N . VAL A 1 77 ? 0.748 5.957 -8.965 1.00 95.69 77 VAL A N 1
ATOM 619 C CA . VAL A 1 77 ? 0.506 6.463 -10.326 1.00 95.69 77 VAL A CA 1
ATOM 620 C C . VAL A 1 77 ? 1.681 6.127 -11.245 1.00 95.69 77 VAL A C 1
ATOM 622 O O . VAL A 1 77 ? 1.474 5.636 -12.356 1.00 95.69 77 VAL A O 1
ATOM 625 N N . TRP A 1 78 ? 2.911 6.319 -10.769 1.00 96.19 78 TRP A N 1
ATOM 626 C CA . TRP A 1 78 ? 4.119 5.961 -11.503 1.00 96.19 78 TRP A CA 1
ATOM 627 C C . TRP A 1 78 ? 4.184 4.459 -11.824 1.00 96.19 78 TRP A C 1
ATOM 629 O O . TRP A 1 78 ? 4.413 4.091 -12.976 1.00 96.19 78 TRP A O 1
ATOM 639 N N . MET A 1 79 ? 3.902 3.580 -10.857 1.00 95.00 79 MET A N 1
ATOM 640 C CA . MET A 1 79 ? 3.882 2.127 -11.075 1.00 95.00 79 MET A CA 1
ATOM 641 C C . MET A 1 79 ? 2.894 1.723 -12.174 1.00 95.00 79 MET A C 1
ATOM 643 O O . MET A 1 79 ? 3.216 0.893 -13.025 1.00 95.00 79 MET A O 1
ATOM 647 N N . TYR A 1 80 ? 1.699 2.322 -12.185 1.00 94.38 80 TYR A N 1
ATOM 648 C CA . TYR A 1 80 ? 0.710 2.078 -13.237 1.00 94.38 80 TYR A CA 1
ATOM 649 C C . TYR A 1 80 ? 1.152 2.636 -14.590 1.00 94.38 80 TYR A C 1
ATOM 651 O O . TYR A 1 80 ? 0.968 1.961 -15.603 1.00 94.38 80 TYR A O 1
ATOM 659 N N . ALA A 1 81 ? 1.791 3.808 -14.627 1.00 93.44 81 ALA A N 1
ATOM 660 C CA . ALA A 1 81 ? 2.359 4.352 -15.859 1.00 93.44 81 ALA A CA 1
ATOM 661 C C . ALA A 1 81 ? 3.410 3.403 -16.466 1.00 93.44 81 ALA A C 1
ATOM 663 O O . ALA A 1 81 ? 3.434 3.200 -17.683 1.00 93.44 81 ALA A O 1
ATOM 664 N N . LYS A 1 82 ? 4.211 2.729 -15.627 1.00 93.00 82 LYS A N 1
ATOM 665 C CA . LYS A 1 82 ? 5.193 1.731 -16.082 1.00 93.00 82 LYS A CA 1
ATOM 666 C C . LYS A 1 82 ? 4.600 0.452 -16.658 1.00 93.00 82 LYS A C 1
ATOM 668 O O . LYS A 1 82 ? 5.298 -0.239 -17.398 1.00 93.00 82 LYS A O 1
ATOM 673 N N . LYS A 1 83 ? 3.309 0.168 -16.441 1.00 90.12 83 LYS A N 1
ATOM 674 C CA . LYS A 1 83 ? 2.617 -0.901 -17.186 1.00 90.12 83 LYS A CA 1
ATOM 675 C C . LYS A 1 83 ? 2.551 -0.594 -18.685 1.00 90.12 83 LYS A C 1
ATOM 677 O O . LYS A 1 83 ? 2.621 -1.523 -19.484 1.00 90.12 83 LYS A O 1
ATOM 682 N N . ALA A 1 84 ? 2.410 0.682 -19.051 1.00 89.12 84 ALA A N 1
ATOM 683 C CA . ALA A 1 84 ? 2.324 1.121 -20.441 1.00 89.12 84 ALA A CA 1
ATOM 684 C C . ALA A 1 84 ? 3.708 1.364 -21.063 1.00 89.12 84 ALA A C 1
ATOM 686 O O . ALA A 1 84 ? 3.954 0.924 -22.184 1.00 89.12 84 ALA A O 1
ATOM 687 N N . ASP A 1 85 ? 4.618 2.017 -20.333 1.00 90.44 85 ASP A N 1
ATOM 688 C CA . ASP A 1 85 ? 5.994 2.255 -20.785 1.00 90.44 85 ASP A CA 1
ATOM 689 C C . ASP A 1 85 ? 7.012 1.912 -19.697 1.00 90.44 85 ASP A C 1
ATOM 691 O O . ASP A 1 85 ? 7.164 2.622 -18.706 1.00 90.44 85 ASP A O 1
ATOM 695 N N . LYS A 1 86 ? 7.757 0.829 -19.916 1.00 89.75 86 LYS A N 1
ATOM 696 C CA . LYS A 1 86 ? 8.735 0.291 -18.962 1.00 89.75 86 LYS A CA 1
ATOM 697 C C . LYS A 1 86 ? 10.064 1.036 -18.971 1.00 89.75 86 LYS A C 1
ATOM 699 O O . LYS A 1 86 ? 10.936 0.718 -18.166 1.00 89.75 86 LYS A O 1
ATOM 704 N N . LYS A 1 87 ? 10.282 1.975 -19.890 1.00 88.81 87 LYS A N 1
ATOM 705 C CA . LYS A 1 87 ? 11.557 2.690 -19.978 1.00 88.81 87 LYS A CA 1
ATOM 706 C C . LYS A 1 87 ? 11.750 3.582 -18.760 1.00 88.81 87 LYS A C 1
ATOM 708 O O . LYS A 1 87 ? 10.806 4.195 -18.258 1.00 88.81 87 LYS A O 1
ATOM 713 N N . LYS A 1 88 ? 12.995 3.699 -18.303 1.00 89.69 88 LYS A N 1
ATOM 714 C CA . LYS A 1 88 ? 13.377 4.732 -17.342 1.00 89.69 88 LYS A CA 1
ATOM 715 C C . LYS A 1 88 ? 13.249 6.103 -18.001 1.00 89.69 88 LYS A C 1
ATOM 717 O O . LYS A 1 88 ? 13.956 6.405 -18.959 1.00 89.69 88 LYS A O 1
ATOM 722 N N . THR A 1 89 ? 12.368 6.924 -17.452 1.00 89.44 89 THR A N 1
ATOM 723 C CA . THR A 1 89 ? 12.179 8.332 -17.842 1.00 89.44 89 THR A CA 1
ATOM 724 C C . THR A 1 89 ? 12.514 9.278 -16.694 1.00 89.44 89 THR A C 1
ATOM 726 O O . THR A 1 89 ? 12.616 10.482 -16.888 1.00 89.44 89 THR A O 1
ATOM 729 N N . GLU A 1 90 ? 12.691 8.722 -15.498 1.00 92.50 90 GLU A N 1
ATOM 730 C CA . GLU A 1 90 ? 12.886 9.437 -14.248 1.00 92.50 90 GLU A CA 1
ATOM 731 C C . GLU A 1 90 ? 14.347 9.838 -14.044 1.00 92.50 90 GLU A C 1
ATOM 733 O O . GLU A 1 90 ? 15.291 9.083 -14.320 1.00 92.50 90 GLU A O 1
ATOM 738 N N . SER A 1 91 ? 14.522 11.009 -13.447 1.00 91.44 91 SER A N 1
ATOM 739 C CA . SER A 1 91 ? 15.782 11.464 -12.875 1.00 91.44 91 SER A CA 1
ATOM 740 C C . SER A 1 91 ? 16.197 10.620 -11.661 1.00 91.44 91 SER A C 1
ATOM 742 O O . SER A 1 91 ? 15.393 9.943 -11.017 1.00 91.44 91 SER A O 1
ATOM 744 N N . LYS A 1 92 ? 17.483 10.687 -11.288 1.00 90.06 92 LYS A N 1
ATOM 745 C CA . LYS A 1 92 ? 17.979 10.016 -10.072 1.00 90.06 92 LYS A CA 1
ATOM 746 C C . LYS A 1 92 ? 17.272 10.514 -8.804 1.00 90.06 92 LYS A C 1
ATOM 748 O O . LYS A 1 92 ? 17.066 9.718 -7.890 1.00 90.06 92 LYS A O 1
ATOM 753 N N . ASP A 1 93 ? 16.885 11.787 -8.758 1.00 92.62 93 ASP A N 1
ATOM 754 C CA . ASP A 1 93 ? 16.218 12.380 -7.596 1.00 92.62 93 ASP A CA 1
ATOM 755 C C . ASP A 1 93 ? 14.783 11.879 -7.439 1.00 92.62 93 ASP A C 1
ATOM 757 O O . ASP A 1 93 ? 14.376 11.534 -6.330 1.00 92.62 93 ASP A O 1
ATOM 761 N N . GLU A 1 94 ? 14.039 11.749 -8.539 1.00 93.50 94 GLU A N 1
ATOM 762 C CA . GLU A 1 94 ? 12.708 11.128 -8.537 1.00 93.50 94 GLU A CA 1
ATOM 763 C C . GLU A 1 94 ? 12.779 9.670 -8.069 1.00 93.50 94 GLU A C 1
ATOM 765 O O . GLU A 1 94 ? 12.031 9.267 -7.179 1.00 93.50 94 GLU A O 1
ATOM 770 N N . LEU A 1 95 ? 13.757 8.901 -8.563 1.00 94.31 95 LEU A N 1
ATOM 771 C CA . LEU A 1 95 ? 13.970 7.525 -8.105 1.00 94.31 95 LEU A CA 1
ATOM 772 C C . LEU A 1 95 ? 14.326 7.449 -6.618 1.00 94.31 95 LEU A C 1
ATOM 774 O O . LEU A 1 95 ? 13.859 6.553 -5.916 1.00 94.31 95 LEU A O 1
ATOM 778 N N . ASN A 1 96 ? 15.116 8.393 -6.103 1.00 94.62 96 ASN A N 1
ATOM 779 C CA . ASN A 1 96 ? 15.428 8.454 -4.676 1.00 94.62 96 ASN A CA 1
ATOM 780 C C . ASN A 1 96 ? 14.190 8.775 -3.822 1.00 94.62 96 ASN A C 1
ATOM 782 O O . ASN A 1 96 ? 14.068 8.234 -2.720 1.00 94.62 96 ASN A O 1
ATOM 786 N N . ARG A 1 97 ? 13.254 9.595 -4.323 1.00 95.56 97 ARG A N 1
ATOM 787 C CA . ARG A 1 97 ? 11.961 9.826 -3.656 1.00 95.56 97 ARG A CA 1
ATOM 788 C C . ARG A 1 97 ? 11.139 8.544 -3.599 1.00 95.56 97 ARG A C 1
ATOM 790 O O . ARG A 1 97 ? 10.718 8.162 -2.511 1.00 95.56 97 ARG A O 1
ATOM 797 N N . TYR A 1 98 ? 11.008 7.824 -4.713 1.00 96.56 98 TYR A N 1
ATOM 798 C CA . TYR A 1 98 ? 10.301 6.540 -4.735 1.00 96.56 98 TYR A CA 1
ATOM 799 C C . TYR A 1 98 ? 10.927 5.512 -3.789 1.00 96.56 98 TYR A C 1
ATOM 801 O O . TYR A 1 98 ? 10.210 4.883 -3.016 1.00 96.56 98 TYR A O 1
ATOM 809 N N . ILE A 1 99 ? 12.260 5.399 -3.762 1.00 96.00 99 ILE A N 1
ATOM 810 C CA . ILE A 1 99 ? 12.975 4.541 -2.803 1.00 96.00 99 ILE A CA 1
ATOM 811 C C . ILE A 1 99 ? 12.642 4.930 -1.355 1.00 96.00 99 ILE A C 1
ATOM 813 O O . ILE A 1 99 ? 12.422 4.057 -0.518 1.00 96.00 99 ILE A O 1
ATOM 817 N N . SER A 1 100 ? 12.620 6.228 -1.041 1.00 95.69 100 SER A N 1
ATOM 818 C CA . SER A 1 100 ? 12.294 6.721 0.303 1.00 95.69 100 SER A CA 1
ATOM 819 C C . SER A 1 100 ? 10.873 6.336 0.719 1.00 95.69 100 SER A C 1
ATOM 821 O O . SER A 1 100 ? 10.662 5.874 1.841 1.00 95.69 100 SER A O 1
ATOM 823 N N . THR A 1 101 ? 9.908 6.457 -0.195 1.00 96.44 101 THR A N 1
ATOM 824 C CA . THR A 1 101 ? 8.520 6.035 0.024 1.00 96.44 101 THR A CA 1
ATOM 825 C C . THR A 1 101 ? 8.418 4.525 0.215 1.00 96.44 101 THR A C 1
ATOM 827 O O . THR A 1 101 ? 7.814 4.078 1.188 1.00 96.44 101 THR A O 1
ATOM 830 N N . LEU A 1 102 ? 9.068 3.737 -0.647 1.00 95.81 102 LEU A N 1
ATOM 831 C CA . LEU A 1 102 ? 9.071 2.272 -0.585 1.00 95.81 102 LEU A CA 1
ATOM 832 C C . LEU A 1 102 ? 9.630 1.747 0.741 1.00 95.81 102 LEU A C 1
ATOM 834 O O . LEU A 1 102 ? 9.047 0.853 1.339 1.00 95.81 102 LEU A O 1
ATOM 838 N N . LYS A 1 103 ? 10.695 2.356 1.274 1.00 93.94 103 LYS A N 1
ATOM 839 C CA . LYS A 1 103 ? 11.251 1.977 2.586 1.00 93.94 103 LYS A CA 1
ATOM 840 C C . LYS A 1 103 ? 10.284 2.180 3.753 1.00 93.94 103 LYS A C 1
AT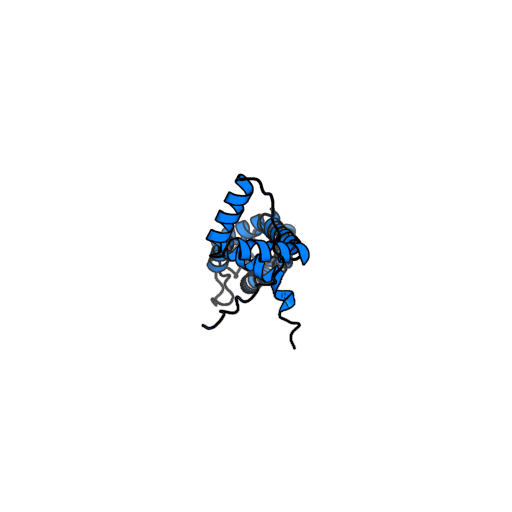OM 842 O O . LYS A 1 103 ? 10.442 1.544 4.788 1.00 93.94 103 LYS A O 1
ATOM 847 N N . LYS A 1 104 ? 9.307 3.079 3.622 1.00 93.69 104 LYS A N 1
ATOM 848 C CA . LYS A 1 104 ? 8.308 3.329 4.671 1.00 93.69 104 LYS A CA 1
ATOM 849 C C . LYS A 1 104 ? 7.168 2.309 4.638 1.00 93.69 104 LYS A C 1
ATOM 851 O O . LYS A 1 104 ? 6.492 2.157 5.649 1.00 93.69 104 LYS A O 1
ATOM 856 N N . VAL A 1 105 ? 6.972 1.599 3.523 1.00 92.94 105 VAL A N 1
ATOM 857 C CA . VAL A 1 105 ? 5.843 0.680 3.286 1.00 92.94 105 VAL A CA 1
ATOM 858 C C . VAL A 1 105 ? 5.723 -0.402 4.362 1.00 92.94 105 VAL A C 1
ATOM 860 O O . VAL A 1 105 ? 4.611 -0.685 4.804 1.00 92.94 105 VAL A O 1
ATOM 863 N N . GLU A 1 106 ? 6.840 -0.949 4.850 1.00 88.62 106 GLU A N 1
ATOM 864 C CA . GLU A 1 106 ? 6.876 -1.937 5.947 1.00 88.62 106 GLU A CA 1
ATOM 865 C C . GLU A 1 106 ? 6.100 -1.460 7.193 1.00 88.62 106 GLU A C 1
ATOM 867 O O . GLU A 1 106 ? 5.417 -2.221 7.881 1.00 88.62 106 GLU A O 1
ATOM 872 N N . GLY A 1 107 ? 6.127 -0.152 7.448 1.00 86.69 107 GLY A N 1
ATOM 873 C CA . GLY A 1 107 ? 5.445 0.491 8.562 1.00 86.69 107 GLY A CA 1
ATOM 874 C C . GLY A 1 107 ? 3.951 0.735 8.354 1.00 86.69 107 GLY A C 1
ATOM 875 O O . GLY A 1 107 ? 3.295 1.136 9.315 1.00 86.69 107 GLY A O 1
ATOM 876 N N . TYR A 1 108 ? 3.380 0.477 7.174 1.00 90.62 108 TYR A N 1
ATOM 877 C CA . TYR A 1 108 ? 2.002 0.884 6.849 1.00 90.62 108 TYR A CA 1
ATOM 878 C C . TYR A 1 108 ? 1.215 -0.104 5.978 1.00 90.62 108 TYR A C 1
ATOM 880 O O . TYR A 1 108 ? 0.021 0.101 5.790 1.00 90.62 108 TYR A O 1
ATOM 888 N N . MET A 1 109 ? 1.839 -1.182 5.495 1.00 90.06 109 MET A N 1
ATOM 889 C CA . MET A 1 109 ? 1.189 -2.217 4.685 1.00 90.06 109 MET A CA 1
ATOM 890 C C . MET A 1 109 ? 1.256 -3.609 5.336 1.00 90.06 109 MET A C 1
ATOM 892 O O . MET A 1 109 ? 2.094 -3.845 6.213 1.00 90.06 109 MET A O 1
ATOM 896 N N . PRO A 1 110 ? 0.380 -4.549 4.939 1.00 91.81 110 PRO A N 1
ATOM 897 C CA . PRO A 1 110 ? 0.497 -5.953 5.323 1.00 91.81 110 PRO A CA 1
ATOM 898 C C . PRO A 1 110 ? 1.714 -6.638 4.674 1.00 91.81 110 PRO A C 1
ATOM 900 O O . PRO A 1 110 ? 2.092 -6.311 3.551 1.00 91.81 110 PRO A O 1
ATOM 903 N N . ASP A 1 111 ? 2.301 -7.628 5.358 1.00 91.25 111 ASP A N 1
ATOM 904 C CA . ASP A 1 111 ? 3.575 -8.270 4.973 1.00 91.25 111 ASP A CA 1
ATOM 905 C C . ASP A 1 111 ? 3.598 -8.827 3.540 1.00 91.25 111 ASP A C 1
ATOM 907 O O . ASP A 1 111 ? 4.634 -8.821 2.879 1.00 91.25 111 ASP A O 1
ATOM 911 N N . ASN A 1 112 ? 2.465 -9.332 3.045 1.00 92.06 112 ASN A N 1
ATOM 912 C CA . ASN A 1 112 ? 2.361 -9.823 1.672 1.00 92.06 112 ASN A CA 1
ATOM 913 C C . ASN A 1 112 ? 2.541 -8.691 0.650 1.00 92.06 112 ASN A C 1
ATOM 915 O O . ASN A 1 112 ? 3.250 -8.885 -0.329 1.00 92.06 112 ASN A O 1
ATOM 919 N N . LEU A 1 113 ? 1.968 -7.512 0.899 1.00 94.06 113 LEU A N 1
ATOM 920 C CA . LEU A 1 113 ? 2.157 -6.335 0.057 1.00 94.06 113 LEU A CA 1
ATOM 921 C C . LEU A 1 113 ? 3.554 -5.749 0.203 1.00 94.06 113 LEU A C 1
ATOM 923 O O . LEU A 1 113 ? 4.141 -5.362 -0.801 1.00 94.06 113 LEU A O 1
ATOM 927 N N . VAL A 1 114 ? 4.117 -5.732 1.415 1.00 94.88 114 VAL A N 1
ATOM 928 C CA . VAL A 1 114 ? 5.507 -5.294 1.635 1.00 94.88 114 VAL A CA 1
ATOM 929 C C . VAL A 1 114 ? 6.459 -6.075 0.724 1.00 94.88 114 VAL A C 1
ATOM 931 O O . VAL A 1 114 ? 7.238 -5.469 -0.004 1.00 94.88 114 VAL A O 1
ATOM 934 N N . ARG A 1 115 ? 6.309 -7.405 0.657 1.00 94.38 115 ARG A N 1
ATOM 935 C CA . ARG A 1 115 ? 7.107 -8.259 -0.241 1.00 94.38 115 ARG A CA 1
ATOM 936 C C . ARG A 1 115 ? 6.919 -7.934 -1.719 1.00 94.38 115 ARG A C 1
ATOM 938 O O . ARG A 1 115 ? 7.867 -8.055 -2.489 1.00 94.38 115 ARG A O 1
ATOM 945 N N . GLU A 1 116 ? 5.715 -7.550 -2.136 1.00 95.25 116 GLU A N 1
ATOM 946 C CA . GLU A 1 116 ? 5.484 -7.101 -3.511 1.00 95.25 116 GLU A CA 1
ATOM 947 C C . GLU A 1 116 ? 6.212 -5.774 -3.779 1.00 95.25 116 GLU A C 1
ATOM 949 O O . GLU A 1 116 ? 6.914 -5.644 -4.780 1.00 95.25 116 GLU A O 1
ATOM 954 N N . PHE A 1 117 ? 6.126 -4.806 -2.862 1.00 96.06 117 PHE A N 1
ATOM 955 C CA . PHE A 1 117 ? 6.841 -3.532 -2.975 1.00 96.06 117 PHE A CA 1
ATOM 956 C C . PHE A 1 117 ? 8.371 -3.691 -2.929 1.00 96.06 117 PHE A C 1
ATOM 958 O O . PHE A 1 117 ? 9.075 -2.929 -3.595 1.00 96.06 117 PHE A O 1
ATOM 965 N N . ASP A 1 118 ? 8.897 -4.706 -2.239 1.00 94.69 118 ASP A N 1
ATOM 966 C CA . ASP A 1 118 ? 10.331 -5.023 -2.246 1.00 94.69 118 ASP A CA 1
ATOM 967 C C . ASP A 1 118 ? 10.843 -5.389 -3.646 1.00 94.69 118 ASP A C 1
ATOM 969 O O . ASP A 1 118 ? 11.964 -5.019 -4.003 1.00 94.69 118 ASP A O 1
ATOM 973 N N . LYS A 1 119 ? 10.023 -6.047 -4.479 1.00 94.44 119 LYS A N 1
ATOM 974 C CA . LYS A 1 119 ? 10.373 -6.341 -5.8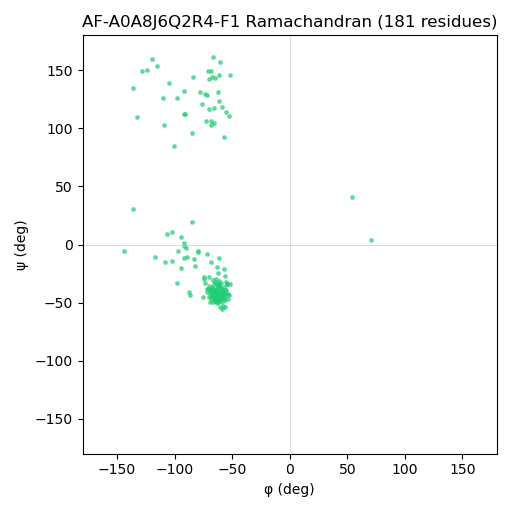82 1.00 94.44 119 LYS A CA 1
ATOM 975 C C . LYS A 1 119 ? 10.611 -5.050 -6.662 1.00 94.44 119 LYS A C 1
ATOM 977 O O . LYS A 1 119 ? 11.598 -4.920 -7.382 1.00 94.44 119 LYS A O 1
ATOM 982 N N . ILE A 1 120 ? 9.733 -4.065 -6.467 1.00 94.88 120 ILE A N 1
ATOM 983 C CA . ILE A 1 120 ? 9.842 -2.745 -7.100 1.00 94.88 120 ILE A CA 1
ATOM 984 C C . ILE A 1 120 ? 11.080 -2.019 -6.588 1.00 94.88 120 ILE A C 1
ATOM 986 O O . ILE A 1 120 ? 11.832 -1.450 -7.376 1.00 94.88 120 ILE A O 1
ATOM 990 N N . LEU A 1 121 ? 11.321 -2.050 -5.276 1.00 95.62 121 LEU A N 1
ATOM 991 C CA . LEU A 1 121 ? 12.491 -1.420 -4.675 1.00 95.62 121 LEU A CA 1
ATOM 992 C C . LEU A 1 121 ? 13.794 -1.972 -5.267 1.00 95.62 121 LEU A C 1
ATOM 994 O O . LEU A 1 121 ? 14.674 -1.194 -5.642 1.00 95.62 121 LEU A O 1
ATOM 998 N N . GLN A 1 122 ? 13.907 -3.295 -5.384 1.00 92.81 122 GLN A N 1
ATOM 999 C CA . GLN A 1 122 ? 15.065 -3.947 -5.995 1.00 92.81 122 GLN A CA 1
ATOM 1000 C C . GLN A 1 122 ? 15.253 -3.514 -7.453 1.00 92.81 122 GLN A C 1
ATOM 1002 O O . GLN A 1 122 ? 16.366 -3.168 -7.858 1.00 92.81 122 GLN A O 1
ATOM 1007 N N . ASP A 1 123 ? 14.167 -3.469 -8.222 1.00 92.81 123 ASP A N 1
ATOM 1008 C CA . ASP A 1 123 ? 14.213 -3.107 -9.636 1.00 92.81 123 ASP A CA 1
ATOM 1009 C C . ASP A 1 123 ? 14.564 -1.623 -9.846 1.00 92.81 123 ASP A C 1
ATOM 1011 O O . ASP A 1 123 ? 15.407 -1.293 -10.681 1.00 92.81 123 ASP A O 1
ATOM 1015 N N . ILE A 1 124 ? 14.035 -0.714 -9.016 1.00 93.88 124 ILE A N 1
ATOM 1016 C CA . ILE A 1 124 ? 14.431 0.703 -9.028 1.00 93.88 124 ILE A CA 1
ATOM 1017 C C . ILE A 1 124 ? 15.917 0.854 -8.698 1.00 93.88 124 ILE A C 1
ATOM 1019 O O . ILE A 1 124 ? 16.611 1.616 -9.369 1.00 93.88 124 ILE A O 1
ATOM 1023 N N . ILE A 1 125 ? 16.434 0.150 -7.685 1.00 92.56 125 ILE A N 1
ATOM 1024 C CA . ILE A 1 125 ? 17.858 0.224 -7.322 1.00 92.56 125 ILE A CA 1
ATOM 1025 C C . ILE A 1 125 ? 18.731 -0.238 -8.492 1.00 92.56 125 ILE A C 1
ATOM 1027 O O . ILE A 1 125 ? 19.717 0.431 -8.816 1.00 92.56 125 ILE A O 1
ATOM 1031 N N . LYS A 1 126 ? 18.346 -1.335 -9.153 1.00 91.44 126 LYS A N 1
ATOM 1032 C CA . LYS A 1 126 ? 19.014 -1.850 -10.351 1.00 91.44 126 LYS A CA 1
ATOM 1033 C C . LYS A 1 126 ? 19.019 -0.807 -11.471 1.00 91.44 126 LYS A C 1
ATOM 1035 O O . LYS A 1 126 ? 20.088 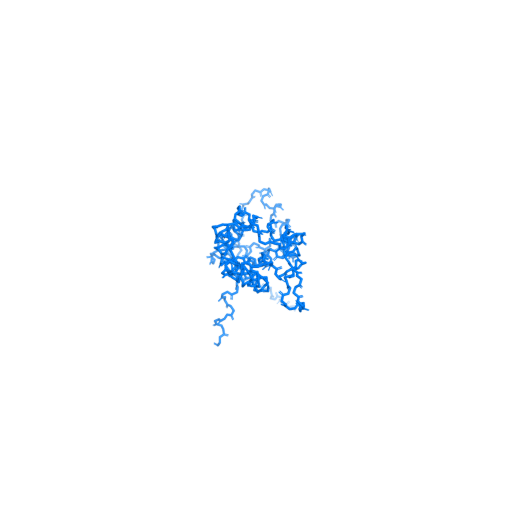-0.406 -11.914 1.00 91.44 126 LYS A O 1
ATOM 1040 N N . VAL A 1 127 ? 17.851 -0.295 -11.863 1.00 90.31 127 VAL A N 1
ATOM 1041 C CA . VAL A 1 127 ? 17.683 0.693 -12.949 1.00 90.31 127 VAL A CA 1
ATOM 1042 C C . VAL A 1 127 ? 18.345 2.043 -12.636 1.00 90.31 127 VAL A C 1
ATOM 1044 O O . VAL A 1 127 ? 18.827 2.751 -13.529 1.00 90.31 127 VAL A O 1
ATOM 1047 N N . ARG A 1 128 ? 18.393 2.444 -11.362 1.00 89.31 128 ARG A N 1
ATOM 1048 C CA . ARG A 1 128 ? 19.062 3.676 -10.922 1.00 89.31 128 ARG A CA 1
ATOM 1049 C C . ARG A 1 128 ? 20.575 3.587 -11.098 1.00 89.31 128 ARG A C 1
ATOM 1051 O O . ARG A 1 128 ? 21.181 4.581 -11.500 1.00 89.31 128 ARG A O 1
ATOM 1058 N N . ASN A 1 129 ? 21.145 2.431 -10.766 1.00 87.69 129 ASN A N 1
ATOM 1059 C CA . ASN A 1 129 ? 22.580 2.169 -10.807 1.00 87.69 129 ASN A CA 1
ATOM 1060 C C . ASN A 1 129 ? 23.047 1.618 -12.167 1.00 87.69 129 ASN A C 1
ATOM 1062 O O . ASN A 1 129 ? 24.239 1.391 -12.340 1.00 87.69 129 ASN A O 1
ATOM 1066 N N . ASP A 1 130 ? 22.132 1.390 -13.111 1.00 85.38 130 ASP A N 1
ATOM 1067 C CA . ASP A 1 130 ? 22.475 0.950 -14.458 1.00 85.38 130 ASP A CA 1
ATOM 1068 C C . ASP A 1 130 ? 23.174 2.083 -15.230 1.00 85.38 130 ASP A C 1
ATOM 1070 O O . ASP A 1 130 ? 22.603 3.155 -15.463 1.00 85.38 130 ASP A O 1
ATOM 1074 N N . GLU A 1 131 ? 24.435 1.841 -15.590 1.00 77.19 131 GLU A N 1
ATOM 1075 C CA . GLU A 1 131 ? 25.290 2.745 -16.366 1.00 77.19 131 GLU A CA 1
ATOM 1076 C C . GLU A 1 131 ? 25.404 2.321 -17.838 1.00 77.19 131 GLU A C 1
ATOM 1078 O O . GLU A 1 131 ? 26.257 2.831 -18.573 1.00 77.19 131 GLU A O 1
ATOM 1083 N N . ASN A 1 132 ? 24.576 1.372 -18.288 1.00 77.56 132 ASN A N 1
ATOM 1084 C CA . ASN A 1 132 ? 24.614 0.875 -19.653 1.00 77.56 132 ASN A CA 1
ATOM 1085 C C . ASN A 1 132 ? 24.383 2.016 -20.656 1.00 77.56 132 ASN A C 1
ATOM 1087 O O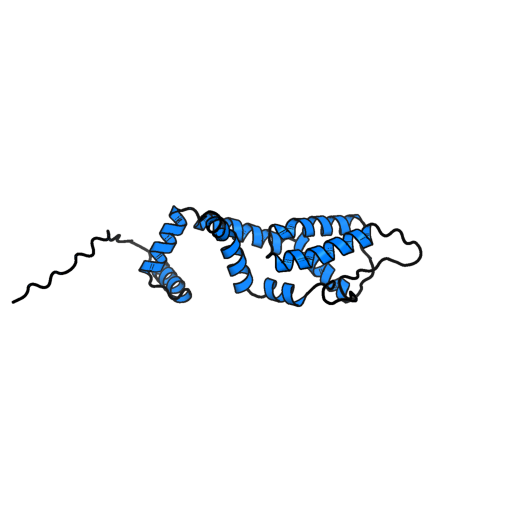 . ASN A 1 132 ? 23.337 2.662 -20.686 1.00 77.56 132 ASN A O 1
ATOM 1091 N N . LYS A 1 133 ? 25.392 2.255 -21.499 1.00 68.12 133 LYS A N 1
ATOM 1092 C CA . LYS A 1 133 ? 25.396 3.332 -22.499 1.00 68.12 133 LYS A CA 1
ATOM 1093 C C . LYS A 1 133 ? 24.668 2.961 -23.791 1.00 68.12 133 LYS A C 1
ATOM 1095 O O . LYS A 1 133 ? 24.446 3.836 -24.621 1.00 68.12 133 LYS A O 1
ATOM 1100 N N . TYR A 1 134 ? 24.342 1.683 -23.983 1.00 72.88 134 TYR A N 1
ATOM 1101 C CA . TYR A 1 134 ? 23.842 1.167 -25.259 1.00 72.88 134 TYR A CA 1
ATOM 1102 C C . TYR A 1 134 ? 22.320 1.058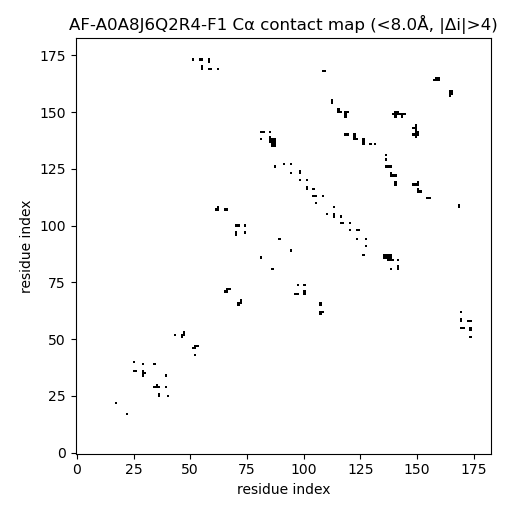 -25.310 1.00 72.88 134 TYR A C 1
ATOM 1104 O O . TYR A 1 134 ? 21.732 1.246 -26.372 1.00 72.88 134 TYR A O 1
ATOM 1112 N N . LEU A 1 135 ? 21.672 0.766 -24.181 1.00 76.38 135 LEU A N 1
ATOM 1113 C CA . LEU A 1 135 ? 20.221 0.641 -24.092 1.00 76.38 135 LEU A CA 1
ATOM 1114 C C . LEU A 1 135 ? 19.715 1.356 -22.838 1.00 76.38 135 LEU A C 1
ATOM 1116 O O . LEU A 1 135 ? 20.300 1.169 -21.770 1.00 76.38 135 LEU A O 1
ATOM 1120 N N . PRO A 1 136 ? 18.632 2.148 -22.939 1.00 72.06 136 PRO A N 1
ATOM 1121 C CA . PRO A 1 136 ? 18.024 2.740 -21.763 1.00 72.06 136 PRO A CA 1
ATOM 1122 C C . PRO A 1 136 ? 17.517 1.618 -20.845 1.00 72.06 136 PRO A C 1
ATOM 1124 O O . PRO A 1 136 ? 16.824 0.712 -21.322 1.00 72.06 136 PRO A O 1
ATOM 1127 N N . PRO A 1 137 ? 17.840 1.659 -19.542 1.00 85.06 137 PRO A N 1
ATOM 1128 C CA . PRO A 1 137 ? 17.374 0.651 -18.607 1.00 85.06 137 PRO A CA 1
ATOM 1129 C C . PRO A 1 137 ? 15.843 0.656 -18.540 1.00 85.06 137 PRO A C 1
ATOM 1131 O O . PRO A 1 137 ? 15.188 1.696 -18.677 1.00 85.06 137 PRO A O 1
ATOM 1134 N N . SER A 1 138 ? 15.276 -0.530 -18.347 1.00 88.00 138 SER A N 1
ATOM 1135 C CA . SER A 1 138 ? 13.833 -0.745 -18.284 1.00 88.00 138 SER A CA 1
ATOM 1136 C C . SER A 1 138 ? 13.461 -1.521 -17.031 1.00 88.00 138 SER A C 1
ATOM 1138 O O . SER A 1 138 ? 14.254 -2.317 -16.525 1.00 88.00 138 SER A O 1
ATOM 1140 N N . TYR A 1 139 ? 12.263 -1.249 -16.528 1.00 91.19 139 TYR A N 1
ATOM 1141 C CA . TYR A 1 139 ? 11.714 -1.920 -15.361 1.00 91.19 139 TYR A CA 1
ATOM 1142 C C . TYR A 1 139 ? 11.186 -3.300 -15.744 1.00 91.19 139 TYR A C 1
ATOM 1144 O O . TYR A 1 139 ? 10.428 -3.444 -16.702 1.00 91.19 139 TYR A O 1
ATOM 1152 N N . THR A 1 140 ? 11.576 -4.294 -14.960 1.00 90.38 140 THR A N 1
ATOM 1153 C CA . THR A 1 140 ? 11.242 -5.708 -15.122 1.00 90.38 140 THR A CA 1
ATOM 1154 C C . THR A 1 140 ? 10.144 -6.175 -14.170 1.00 90.38 140 THR A C 1
ATOM 1156 O O . THR A 1 140 ? 9.531 -7.206 -14.422 1.00 90.38 140 THR A O 1
ATOM 1159 N N . PHE A 1 141 ? 9.795 -5.406 -13.129 1.00 90.38 141 PHE A N 1
ATOM 1160 C CA . PHE A 1 141 ? 8.711 -5.773 -12.199 1.00 90.38 141 PHE A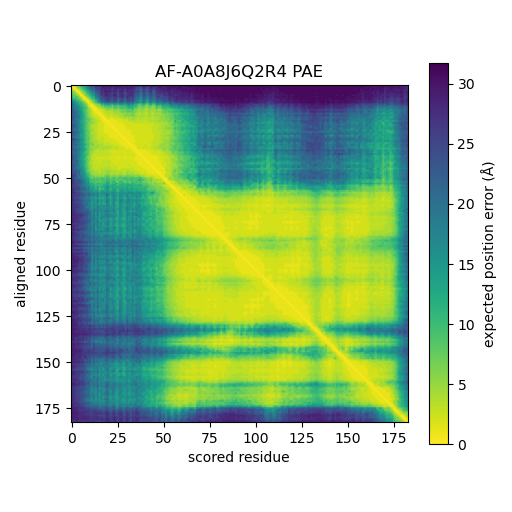 CA 1
ATOM 1161 C C . PHE A 1 141 ? 7.322 -5.892 -12.868 1.00 90.38 141 PHE A C 1
ATOM 1163 O O . PHE A 1 141 ? 6.382 -6.398 -12.258 1.00 90.38 141 PHE A O 1
ATOM 1170 N N . ILE A 1 142 ? 7.172 -5.438 -14.117 1.00 88.06 142 ILE A N 1
ATOM 1171 C CA . ILE A 1 142 ? 5.928 -5.499 -14.900 1.00 88.06 142 ILE A CA 1
ATOM 1172 C C . ILE A 1 142 ? 5.789 -6.818 -15.671 1.00 88.06 142 ILE A C 1
ATOM 1174 O O . ILE A 1 142 ? 4.693 -7.369 -15.772 1.00 88.06 142 ILE A O 1
ATOM 1178 N N . ASP A 1 143 ? 6.879 -7.301 -16.259 1.00 82.75 143 ASP A N 1
ATOM 1179 C CA . ASP A 1 143 ? 6.916 -8.396 -17.233 1.00 82.75 143 ASP A CA 1
ATOM 1180 C C . ASP A 1 143 ? 8.051 -9.383 -16.957 1.00 82.75 143 ASP A C 1
ATOM 1182 O O . ASP A 1 143 ? 8.593 -9.998 -17.876 1.00 82.75 143 ASP A O 1
ATOM 1186 N N . ALA A 1 144 ? 8.408 -9.529 -15.682 1.00 79.44 144 ALA A N 1
ATOM 1187 C CA . ALA A 1 144 ? 9.398 -10.495 -15.255 1.00 79.44 144 ALA A CA 1
ATOM 1188 C C . ALA A 1 144 ? 9.061 -11.894 -15.788 1.00 79.44 144 ALA A C 1
ATOM 1190 O O . ALA A 1 144 ? 7.896 -12.283 -15.894 1.00 79.44 144 ALA A O 1
ATOM 1191 N N . TYR A 1 145 ? 10.108 -12.657 -16.102 1.00 71.44 145 TYR A N 1
ATOM 1192 C CA . TYR A 1 145 ? 9.972 -13.987 -16.692 1.00 71.44 145 TYR A CA 1
ATOM 1193 C C . TYR A 1 145 ? 9.226 -14.957 -15.767 1.00 71.44 145 TYR A C 1
ATOM 1195 O O . TYR A 1 145 ? 8.520 -15.849 -16.238 1.00 71.44 145 TYR A O 1
ATOM 1203 N N . SER A 1 146 ? 9.359 -14.777 -14.449 1.00 79.25 146 SER A N 1
ATOM 1204 C CA . SER A 1 146 ? 8.585 -15.524 -13.466 1.00 79.25 146 SER A CA 1
ATOM 1205 C C . SER A 1 146 ? 7.481 -14.671 -12.838 1.00 79.25 146 SER A C 1
ATOM 1207 O O . SER A 1 146 ? 7.699 -13.537 -12.410 1.00 79.25 146 SER A O 1
ATOM 1209 N N . GLU A 1 147 ? 6.305 -15.275 -12.657 1.00 77.25 147 GLU A N 1
ATOM 1210 C CA . GLU A 1 147 ? 5.199 -14.684 -11.883 1.00 77.25 147 GLU A CA 1
ATOM 1211 C C . GLU A 1 147 ? 5.606 -14.344 -10.436 1.00 77.25 147 GLU A C 1
ATOM 1213 O O . GLU A 1 147 ? 4.991 -13.507 -9.783 1.00 77.25 147 GLU A O 1
ATOM 1218 N N . LYS A 1 148 ? 6.676 -14.967 -9.921 1.00 79.06 148 LYS A N 1
ATOM 1219 C CA . LYS A 1 148 ? 7.215 -14.676 -8.586 1.00 79.06 148 LYS A CA 1
ATOM 1220 C C . LYS A 1 148 ? 7.971 -13.352 -8.523 1.00 79.06 148 LYS A C 1
ATOM 1222 O O . LYS A 1 148 ? 8.023 -12.757 -7.453 1.00 79.06 148 LYS A O 1
ATOM 1227 N N . GLU A 1 149 ? 8.557 -12.906 -9.625 1.00 81.69 149 GLU A N 1
ATOM 1228 C CA . GLU A 1 149 ? 9.328 -11.658 -9.717 1.00 81.69 149 GLU A CA 1
ATOM 1229 C C . GLU A 1 149 ? 8.472 -10.489 -10.208 1.00 81.69 149 GLU A C 1
ATOM 1231 O O . GLU A 1 149 ? 8.796 -9.328 -9.964 1.00 81.69 149 GLU A O 1
ATOM 1236 N N . LYS A 1 150 ? 7.350 -10.793 -10.862 1.00 90.56 150 LYS A N 1
ATOM 1237 C CA . LYS A 1 150 ? 6.365 -9.806 -11.282 1.00 90.56 150 LYS A CA 1
ATOM 1238 C C . LYS A 1 150 ? 5.626 -9.237 -10.073 1.00 90.56 150 LYS A C 1
ATOM 1240 O O . LYS A 1 150 ? 5.323 -9.952 -9.114 1.00 90.56 150 LYS A O 1
ATOM 1245 N N . PHE A 1 151 ? 5.341 -7.942 -10.123 1.00 93.38 151 PHE A N 1
ATOM 1246 C CA . PHE A 1 151 ? 4.518 -7.268 -9.131 1.00 93.38 151 PHE A CA 1
ATOM 1247 C C . PHE A 1 151 ? 3.045 -7.635 -9.315 1.00 93.38 151 PHE A C 1
ATOM 1249 O O . PHE A 1 151 ? 2.486 -7.504 -10.411 1.00 93.38 151 PHE A O 1
ATOM 1256 N N . ASN A 1 152 ? 2.398 -8.043 -8.229 1.00 93.75 152 ASN A N 1
ATOM 1257 C CA . ASN A 1 152 ? 0.978 -8.354 -8.232 1.00 93.75 152 ASN A CA 1
ATOM 1258 C C . ASN A 1 152 ? 0.124 -7.090 -8.017 1.00 93.75 152 ASN A C 1
ATOM 1260 O O . ASN A 1 152 ? -0.134 -6.668 -6.889 1.00 93.75 152 ASN A O 1
ATOM 1264 N N . PHE A 1 153 ? -0.336 -6.493 -9.120 1.00 93.19 153 PHE A N 1
ATOM 1265 C CA . PHE A 1 153 ? -1.223 -5.326 -9.084 1.00 93.19 153 PHE A CA 1
ATOM 1266 C C . PHE A 1 153 ? -2.608 -5.631 -8.515 1.00 93.19 153 PHE A C 1
ATOM 1268 O O . PHE A 1 153 ? -3.200 -4.743 -7.905 1.00 93.19 153 PHE A O 1
ATOM 1275 N N . ASP A 1 154 ? -3.107 -6.852 -8.693 1.00 92.56 154 ASP A N 1
ATOM 1276 C CA . ASP A 1 154 ? -4.439 -7.235 -8.223 1.00 92.56 154 ASP A CA 1
ATOM 1277 C C . ASP A 1 154 ? -4.454 -7.254 -6.694 1.00 92.56 154 ASP A C 1
ATOM 1279 O O . ASP A 1 154 ? -5.337 -6.671 -6.076 1.00 92.56 154 ASP A O 1
ATOM 1283 N N . LEU A 1 155 ? -3.385 -7.767 -6.074 1.00 92.88 155 LEU A N 1
ATOM 1284 C CA . LEU A 1 155 ? -3.225 -7.738 -4.620 1.00 92.88 155 LEU A CA 1
ATOM 1285 C C . LEU A 1 155 ? -3.233 -6.308 -4.052 1.00 92.88 155 LEU A C 1
ATOM 1287 O O . LEU A 1 155 ? -3.784 -6.063 -2.978 1.00 92.88 155 LEU A O 1
ATOM 1291 N N . LEU A 1 156 ? -2.608 -5.362 -4.759 1.00 93.44 156 LEU A N 1
ATOM 1292 C CA . LEU A 1 156 ? -2.608 -3.955 -4.362 1.00 93.44 156 LEU A CA 1
ATOM 1293 C C . LEU A 1 156 ? -4.004 -3.335 -4.498 1.00 93.44 156 LEU A C 1
ATOM 1295 O O . LEU A 1 156 ? -4.436 -2.618 -3.599 1.00 93.44 156 LEU A O 1
ATOM 1299 N N . GLN A 1 157 ? -4.702 -3.600 -5.604 1.00 92.25 157 GLN A N 1
ATOM 1300 C CA . GLN A 1 157 ? -6.061 -3.098 -5.825 1.00 92.25 157 GLN A CA 1
ATOM 1301 C C . GLN A 1 157 ? -7.033 -3.656 -4.792 1.00 92.25 157 GLN A C 1
ATOM 1303 O O . GLN A 1 157 ? -7.761 -2.882 -4.177 1.00 92.25 157 GLN A O 1
ATOM 1308 N N . ASP A 1 158 ? -6.983 -4.963 -4.543 1.00 92.31 158 ASP A N 1
ATOM 1309 C CA . ASP A 1 158 ? -7.818 -5.635 -3.551 1.00 92.31 158 ASP A CA 1
ATOM 1310 C C . ASP A 1 158 ? -7.639 -5.031 -2.159 1.00 92.31 158 ASP A C 1
ATOM 1312 O O . ASP A 1 158 ? -8.602 -4.923 -1.409 1.00 92.31 158 ASP A O 1
ATOM 1316 N N . PHE A 1 159 ? -6.425 -4.611 -1.799 1.00 90.81 159 PHE A N 1
ATOM 1317 C CA . PHE A 1 159 ? -6.185 -3.951 -0.519 1.00 90.81 159 PHE A CA 1
ATOM 1318 C C . PHE A 1 159 ? -6.686 -2.504 -0.489 1.00 90.81 159 PHE A C 1
ATOM 1320 O O . PHE A 1 159 ? -7.308 -2.100 0.490 1.00 90.81 159 PHE A O 1
ATOM 1327 N N . LEU A 1 160 ? -6.409 -1.719 -1.535 1.00 89.31 160 LEU A N 1
ATOM 1328 C CA . LEU A 1 160 ? -6.743 -0.291 -1.570 1.00 89.31 160 LEU A CA 1
ATOM 1329 C C . LEU A 1 160 ? -8.239 -0.022 -1.774 1.00 89.31 160 LEU A C 1
ATOM 1331 O O . LEU A 1 160 ? -8.727 1.011 -1.330 1.00 89.31 160 LEU A O 1
ATOM 1335 N N . LEU A 1 161 ? -8.955 -0.916 -2.461 1.00 87.81 161 LEU A N 1
ATOM 1336 C CA . LEU A 1 161 ? -10.371 -0.745 -2.805 1.00 87.81 161 LEU A CA 1
ATOM 1337 C C . LEU A 1 161 ? -11.324 -1.458 -1.837 1.00 87.81 161 LEU A C 1
ATOM 1339 O O . LEU A 1 161 ? -12.539 -1.330 -1.972 1.00 87.81 161 LEU A O 1
ATOM 1343 N N . ASN A 1 162 ? -10.797 -2.226 -0.880 1.00 86.81 162 ASN A N 1
ATOM 1344 C CA . ASN A 1 162 ? -11.597 -2.973 0.080 1.00 86.81 162 ASN A CA 1
ATOM 1345 C C . ASN A 1 162 ? -11.480 -2.369 1.486 1.00 86.81 162 ASN A C 1
ATOM 1347 O O . ASN A 1 162 ? -10.520 -2.631 2.216 1.00 86.81 162 ASN A O 1
ATOM 1351 N N . ASP A 1 163 ? -12.508 -1.625 1.898 1.00 75.62 163 ASP A N 1
ATOM 1352 C CA . ASP A 1 163 ? -12.590 -0.987 3.222 1.00 75.62 163 ASP A CA 1
ATOM 1353 C C . ASP A 1 163 ? -12.419 -1.981 4.386 1.00 75.62 163 ASP A C 1
ATOM 1355 O O . ASP A 1 163 ? -11.862 -1.656 5.443 1.00 75.62 163 ASP A O 1
ATOM 1359 N N . ASP A 1 164 ? -12.864 -3.224 4.196 1.00 80.38 164 ASP A N 1
ATOM 1360 C CA . ASP A 1 164 ? -12.735 -4.287 5.189 1.00 80.38 164 ASP A CA 1
ATOM 1361 C C . ASP A 1 164 ? -11.285 -4.794 5.286 1.00 80.38 164 ASP A C 1
ATOM 1363 O O . ASP A 1 164 ? -10.800 -5.083 6.382 1.00 80.38 164 ASP A O 1
ATOM 1367 N N . ALA A 1 165 ? -10.527 -4.813 4.185 1.00 80.75 165 ALA A N 1
ATOM 1368 C CA . ALA A 1 165 ? -9.109 -5.181 4.207 1.00 80.75 165 ALA A CA 1
ATOM 1369 C C . ALA A 1 165 ? -8.268 -4.180 5.019 1.00 80.75 165 ALA A C 1
ATOM 1371 O O . ALA A 1 165 ? -7.471 -4.590 5.873 1.00 80.75 165 ALA A O 1
ATOM 1372 N N . LEU A 1 166 ? -8.494 -2.877 4.819 1.00 80.12 166 LEU A N 1
ATOM 1373 C CA . LEU A 1 166 ? -7.820 -1.817 5.573 1.00 80.12 166 LEU A CA 1
ATOM 1374 C C . LEU A 1 166 ? -8.195 -1.867 7.061 1.00 80.12 166 LEU A C 1
ATOM 1376 O O . LEU A 1 166 ? -7.323 -1.854 7.936 1.00 80.12 166 LEU A O 1
ATOM 1380 N N . SER A 1 167 ? -9.490 -2.014 7.352 1.00 79.31 167 SER A N 1
ATOM 1381 C CA . SER A 1 167 ? -10.009 -2.120 8.720 1.00 79.31 167 SER A CA 1
ATOM 1382 C C . SER A 1 167 ? -9.412 -3.312 9.474 1.00 79.31 167 SER A C 1
ATOM 1384 O O . SER A 1 167 ? -8.999 -3.183 10.633 1.00 79.31 167 SER A O 1
ATOM 1386 N N . ARG A 1 168 ? -9.310 -4.472 8.812 1.00 82.38 168 ARG A N 1
ATOM 1387 C CA . ARG A 1 168 ? -8.672 -5.676 9.364 1.00 82.38 168 ARG A CA 1
ATOM 1388 C C . ARG A 1 168 ? -7.179 -5.479 9.599 1.00 82.38 168 ARG A C 1
ATOM 1390 O O . ARG A 1 168 ? -6.678 -5.928 10.628 1.00 82.38 168 ARG A O 1
ATOM 1397 N N . TYR A 1 169 ? -6.466 -4.813 8.692 1.00 84.19 169 TYR A N 1
ATOM 1398 C CA . TYR A 1 169 ? -5.038 -4.545 8.867 1.00 84.19 169 TYR A CA 1
ATOM 1399 C C . TYR A 1 169 ? -4.768 -3.654 10.080 1.00 84.19 169 TYR A C 1
ATOM 1401 O O . TYR A 1 169 ? -3.964 -4.024 10.939 1.00 84.19 169 TYR A O 1
ATOM 1409 N N . VAL A 1 170 ? -5.475 -2.523 10.189 1.00 83.69 170 VAL A N 1
ATOM 1410 C CA . VAL A 1 170 ? -5.347 -1.605 11.332 1.00 83.69 170 VAL A CA 1
ATOM 1411 C C . VAL A 1 170 ? -5.643 -2.351 12.630 1.00 83.69 170 VAL A C 1
ATOM 1413 O O . VAL A 1 170 ? -4.848 -2.292 13.565 1.00 83.69 170 VAL A O 1
ATOM 1416 N N . PHE A 1 171 ? -6.721 -3.142 12.661 1.00 80.12 171 PHE A N 1
ATOM 1417 C CA . PHE A 1 171 ? -7.046 -3.985 13.808 1.00 80.12 171 PHE A CA 1
ATOM 1418 C C . PHE A 1 171 ? -5.898 -4.944 14.163 1.00 80.12 171 PHE A C 1
ATOM 1420 O O . PHE A 1 171 ? -5.402 -4.934 15.290 1.00 80.12 171 PHE A O 1
ATOM 1427 N N . LEU A 1 172 ? -5.411 -5.742 13.211 1.00 81.00 172 LEU A N 1
ATOM 1428 C CA . LEU A 1 172 ? -4.320 -6.682 13.470 1.00 81.00 172 LEU A CA 1
ATOM 1429 C C . LEU A 1 172 ? -3.060 -5.973 13.966 1.00 81.00 172 LEU A C 1
ATOM 1431 O O . LEU A 1 172 ? -2.414 -6.474 14.882 1.00 81.00 172 LEU A O 1
ATOM 1435 N N . LYS A 1 173 ? -2.726 -4.804 13.419 1.00 79.56 173 LYS A N 1
ATOM 1436 C CA . LYS A 1 173 ? -1.546 -4.034 13.819 1.00 79.56 173 LYS A CA 1
ATOM 1437 C C . LYS A 1 173 ? -1.654 -3.472 15.235 1.00 79.56 173 LYS A C 1
ATOM 1439 O O . LYS A 1 173 ? -0.661 -3.461 15.960 1.00 79.56 173 LYS A O 1
ATOM 1444 N N . THR A 1 174 ? -2.848 -3.059 15.651 1.00 75.94 174 THR A N 1
ATOM 1445 C CA . THR A 1 174 ? -3.100 -2.574 17.013 1.00 75.94 174 THR A CA 1
ATOM 1446 C C . THR A 1 174 ? -3.049 -3.702 18.050 1.00 75.94 174 THR A C 1
ATOM 1448 O O . THR A 1 174 ? -2.522 -3.493 19.142 1.00 75.94 174 THR A O 1
ATOM 1451 N N . TYR A 1 175 ? -3.559 -4.898 17.725 1.00 67.44 175 TYR A N 1
ATOM 1452 C CA . TYR A 1 175 ? -3.809 -5.955 18.720 1.00 67.44 175 TYR A CA 1
ATOM 1453 C C . TYR A 1 175 ? -2.859 -7.169 18.661 1.00 67.44 175 TYR A C 1
ATOM 1455 O O . TYR A 1 175 ? -2.753 -7.893 19.655 1.00 67.44 175 TYR A O 1
ATOM 1463 N N . LYS A 1 176 ? -2.086 -7.377 17.579 1.00 56.56 176 LYS A N 1
ATOM 1464 C CA . LYS A 1 176 ? -1.042 -8.428 17.522 1.00 56.56 176 LYS A CA 1
ATOM 1465 C C . LYS A 1 176 ? 0.038 -8.379 18.620 1.00 56.56 176 LYS A C 1
ATOM 1467 O O . LYS A 1 176 ? 0.543 -9.461 18.919 1.00 56.56 176 LYS A O 1
ATOM 1472 N N . PRO A 1 177 ? 0.411 -7.245 19.257 1.00 53.78 177 PRO A N 1
ATOM 1473 C CA . PRO A 1 177 ? 1.503 -7.260 20.236 1.00 53.78 177 PRO A CA 1
ATOM 1474 C C . PRO A 1 177 ? 1.233 -8.136 21.472 1.00 53.78 177 PRO A C 1
ATOM 1476 O O . PRO A 1 177 ? 2.173 -8.508 22.165 1.00 53.78 177 PRO A O 1
ATOM 1479 N N . LYS A 1 178 ? -0.035 -8.472 21.764 1.00 47.00 178 LYS A N 1
ATOM 1480 C CA . LYS A 1 178 ? -0.431 -9.204 22.983 1.00 47.00 178 LYS A CA 1
ATOM 1481 C C . LYS A 1 178 ? -0.416 -10.737 22.854 1.00 47.00 178 LYS A C 1
ATOM 1483 O O . LYS A 1 178 ? -0.531 -11.418 23.865 1.00 47.00 178 LYS A O 1
ATOM 1488 N N . LEU A 1 179 ? -0.267 -11.299 21.650 1.00 42.03 179 LEU A N 1
ATOM 1489 C CA . LEU A 1 179 ? -0.311 -12.759 21.431 1.00 42.03 179 LEU A CA 1
ATOM 1490 C C . LEU A 1 179 ? 1.063 -13.447 21.504 1.00 42.03 179 LEU A C 1
ATOM 1492 O O . LEU A 1 179 ? 1.128 -14.668 21.578 1.00 42.03 179 LEU A O 1
ATOM 1496 N N . SER A 1 180 ? 2.162 -12.690 21.520 1.00 38.69 180 SER A N 1
ATOM 1497 C CA . SER A 1 180 ? 3.529 -13.229 21.593 1.00 38.69 180 SER A CA 1
ATOM 1498 C C . SER A 1 180 ? 4.086 -13.373 23.017 1.00 38.69 180 SER A C 1
ATOM 1500 O O . SER A 1 180 ? 5.211 -13.838 23.175 1.00 38.69 180 SER A O 1
ATOM 1502 N N . THR A 1 181 ? 3.330 -12.986 24.051 1.00 39.28 181 THR A N 1
ATOM 1503 C CA . THR A 1 181 ? 3.762 -13.039 25.464 1.00 39.28 181 THR A CA 1
ATOM 1504 C C . THR A 1 181 ? 3.101 -14.147 26.288 1.00 39.28 181 THR A C 1
ATOM 1506 O O . THR A 1 181 ? 3.289 -14.191 27.497 1.00 39.28 181 THR A O 1
ATOM 1509 N N . LEU A 1 182 ? 2.360 -15.059 25.658 1.00 37.09 182 LEU A N 1
ATOM 1510 C CA . LEU A 1 182 ? 1.941 -16.318 26.280 1.00 37.09 182 LEU A CA 1
ATOM 1511 C C . LEU A 1 182 ? 2.869 -17.431 25.777 1.00 37.09 182 LEU A C 1
ATOM 1513 O O . LEU A 1 182 ? 2.583 -18.089 24.778 1.00 37.09 182 LEU A O 1
ATOM 1517 N N . LYS A 1 183 ? 4.019 -17.573 26.440 1.00 36.91 183 LYS A N 1
ATOM 1518 C CA . LYS A 1 183 ? 4.845 -18.785 26.427 1.00 36.91 183 LYS A CA 1
ATOM 1519 C C . LYS A 1 183 ? 4.817 -19.398 27.815 1.00 36.91 183 LYS A C 1
ATOM 1521 O O . LYS A 1 183 ? 4.861 -18.605 28.780 1.00 36.91 183 LYS A O 1
#

Organism: NCBI:txid2770637

Solvent-accessible surface area (backbone atoms only — not comparable to full-atom values): 10861 Å² total; per-residue (Å²): 135,84,80,79,80,75,79,74,80,81,68,88,82,82,89,81,90,70,58,68,70,57,49,55,50,48,48,51,55,14,53,78,68,76,42,53,56,70,57,41,52,49,54,51,50,51,29,53,74,71,45,52,45,61,47,38,52,54,50,39,51,54,35,48,53,49,66,71,26,67,68,46,46,51,45,52,54,49,57,58,51,36,70,80,48,40,61,70,83,73,53,72,66,58,52,50,50,46,48,57,49,56,70,48,36,69,81,60,48,59,71,73,56,34,58,39,50,48,42,47,48,53,42,50,53,50,49,70,69,57,77,65,87,86,54,83,49,57,60,45,36,76,73,33,96,43,79,85,54,26,54,62,61,63,64,52,48,56,43,76,76,29,72,65,52,48,53,51,48,43,49,48,68,58,56,53,79,69,69,78,74,78,123